Protein AF-A0A0D2SUT1-F1 (afdb_monomer_lite)

Organism: Gossypium raimondii (NCBI:txid29730)

Radius of gyration: 23.39 Å; chains: 1; bounding box: 84×45×46 Å

Sec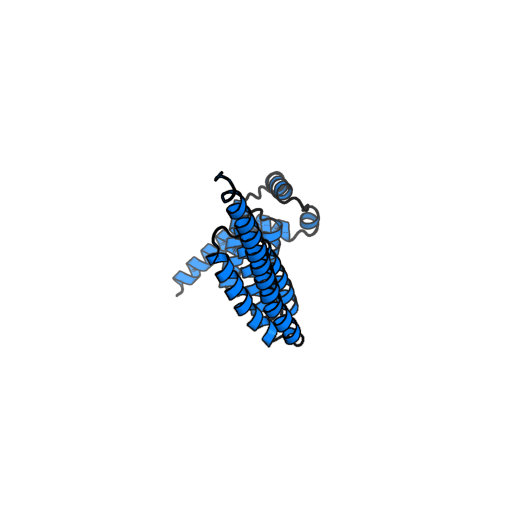ondary structure (DSSP, 8-state):
-HHHHHHHHHHHHHHHHHHHHHHHHHH-HHHHHH--S-HHHHHHHHHHHH---HHHHHHHHHHHHHHHHTT-HHHHHHHHHHHHHH---HHHHHHHHHHHHHHHHHTT-HHHHHHHHHHHHHHHHHS--SSHHHHHHHHHHHHHHHHHHHHH-TTHHHHHHHHHHHHHHHHHHHHHHHHHHHHHHHTTGGGGS----

InterPro domains:
  IPR011990 Tetratricopeptide-like helical domain superfamily [SSF48452] (50-123)
  IPR016650 Eukaryotic translation initiation factor 3 subunit E [PTHR10317] (1-169)
  IPR019010 Eukaryotic translation initiation factor 3 subunit E, N-terminal [PF09440] (2-67)
  IPR019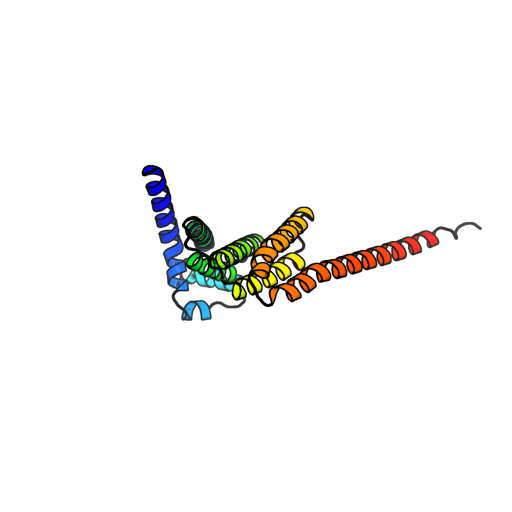010 Eukaryotic translation initiation factor 3 subunit E, N-terminal [SM01186] (1-67)

pLDDT: mean 71.4, std 13.6, range [31.78, 88.94]

Foldseek 3Di:
DVVVVVVLVVLLVVLCVLLVLVVVCVVPPVSVVVQDQDLVVNQVCCCVPRVDHVVSLVSLLVNLVSCVVVVVLVVSLVSLVVSLSNDPDLVSNLVSLVSNLVSCLSVVVLVVNVVSLVVNVVSLVPDPDPDPVVSVVSVVVSLVSLCSSLVSDPPSVVVNVCVVVVVVVVVVVVVVVVVVVVVVVVVVVVVPPPPDD

Structure (mmCIF, N/CA/C/O backbone):
data_AF-A0A0D2SUT1-F1
#
_entry.id   AF-A0A0D2SUT1-F1
#
loop_
_atom_site.group_PDB
_atom_site.id
_atom_site.type_symbol
_atom_site.label_atom_id
_atom_site.label_alt_id
_atom_site.label_comp_id
_atom_site.label_asym_id
_atom_site.label_entity_id
_atom_site.label_seq_id
_atom_site.pdbx_PDB_ins_code
_atom_site.Cartn_x
_atom_site.Cartn_y
_atom_site.Cartn_z
_atom_site.occupancy
_atom_site.B_iso_or_equiv
_atom_site.auth_seq_id
_atom_site.auth_comp_id
_atom_site.auth_asym_id
_atom_site.auth_atom_id
_atom_site.pdbx_PDB_model_num
ATOM 1 N N . MET A 1 1 ? -11.880 -29.795 11.603 1.00 56.56 1 MET A N 1
ATOM 2 C CA . MET A 1 1 ? -12.082 -28.602 10.737 1.00 56.56 1 MET A CA 1
ATOM 3 C C . MET A 1 1 ? -12.905 -27.521 11.430 1.00 56.56 1 MET A C 1
ATOM 5 O O . MET A 1 1 ? -12.537 -26.361 11.308 1.00 56.56 1 MET A O 1
ATOM 9 N N . VAL A 1 2 ? -13.968 -27.872 12.165 1.00 63.44 2 VAL A N 1
ATOM 10 C CA . VAL A 1 2 ? -14.812 -26.896 12.883 1.00 63.44 2 VAL A CA 1
ATOM 11 C C . VAL A 1 2 ? -14.045 -26.174 14.001 1.00 63.44 2 VAL A C 1
ATOM 13 O O . VAL A 1 2 ? -14.118 -24.954 14.063 1.00 63.44 2 VAL A O 1
ATOM 16 N N . ASP A 1 3 ? -13.208 -26.874 14.775 1.00 68.81 3 ASP A N 1
ATOM 17 C CA . ASP A 1 3 ? -12.445 -26.255 15.880 1.00 68.81 3 ASP A CA 1
ATOM 18 C C . ASP A 1 3 ? -11.450 -25.188 15.402 1.00 68.81 3 ASP A C 1
ATOM 20 O O . ASP A 1 3 ? -11.395 -24.091 15.952 1.00 68.81 3 ASP A O 1
ATOM 24 N N . ARG A 1 4 ? -10.743 -25.453 14.292 1.00 72.44 4 ARG A N 1
ATOM 25 C CA . ARG A 1 4 ? -9.829 -24.475 13.672 1.00 72.44 4 ARG A CA 1
ATOM 26 C C . ARG A 1 4 ? -10.573 -23.242 13.164 1.00 72.44 4 ARG A C 1
ATOM 28 O O . ARG A 1 4 ? -10.046 -22.142 13.245 1.00 72.44 4 ARG A O 1
ATOM 35 N N . ARG A 1 5 ? -11.798 -23.403 12.649 1.00 73.00 5 ARG A N 1
ATOM 36 C CA . ARG A 1 5 ? -12.625 -22.269 12.209 1.00 73.00 5 ARG A CA 1
ATOM 37 C C . ARG A 1 5 ? -13.059 -21.411 13.397 1.00 73.00 5 ARG A C 1
ATOM 39 O O . ARG A 1 5 ? -13.043 -20.194 13.279 1.00 73.00 5 ARG A O 1
ATOM 46 N N . VAL A 1 6 ? -13.426 -22.024 14.522 1.00 74.94 6 VAL A N 1
ATOM 47 C CA . VAL A 1 6 ? -13.821 -21.298 15.740 1.00 74.94 6 VAL A CA 1
ATOM 48 C C . VAL A 1 6 ? -12.642 -20.512 16.315 1.00 74.94 6 VAL A C 1
ATOM 50 O O . VAL A 1 6 ? -12.808 -19.341 16.635 1.00 74.94 6 VAL A O 1
ATOM 53 N N . GLU A 1 7 ? -11.448 -21.105 16.364 1.00 77.75 7 GLU A N 1
ATOM 54 C CA . GLU A 1 7 ? -10.224 -20.428 16.815 1.00 77.75 7 GLU A CA 1
ATOM 55 C C . GLU A 1 7 ? -9.857 -19.232 15.919 1.00 77.75 7 GLU A C 1
ATOM 57 O O . GLU A 1 7 ? -9.598 -18.131 16.403 1.00 77.75 7 GLU A O 1
ATOM 62 N N . VAL A 1 8 ? -9.905 -19.426 14.599 1.00 77.31 8 VAL A N 1
ATOM 63 C CA . VAL A 1 8 ? -9.628 -18.390 13.594 1.00 77.31 8 VAL A CA 1
ATOM 64 C C . VAL A 1 8 ? -10.647 -17.248 13.700 1.00 77.31 8 VAL A C 1
ATOM 66 O O . VAL A 1 8 ? -10.261 -16.085 13.753 1.00 77.31 8 VAL A O 1
ATOM 69 N N . VAL A 1 9 ? -11.940 -17.553 13.834 1.00 76.94 9 VAL A N 1
ATOM 70 C CA . VAL A 1 9 ? -12.990 -16.530 13.998 1.00 76.94 9 VAL A CA 1
ATOM 71 C C . VAL A 1 9 ? -12.893 -15.811 15.350 1.00 76.94 9 VAL A C 1
ATOM 73 O O . VAL 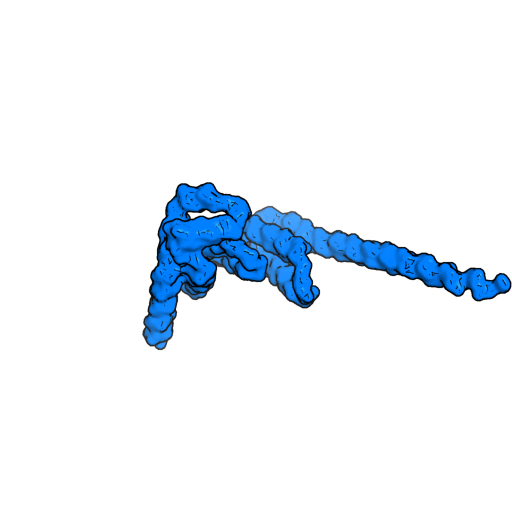A 1 9 ? -13.135 -14.608 15.412 1.00 76.94 9 VAL A O 1
ATOM 76 N N . ALA A 1 10 ? -12.510 -16.503 16.426 1.00 80.50 10 ALA A N 1
ATOM 77 C CA . ALA A 1 10 ? -12.277 -15.873 17.726 1.00 80.50 10 ALA A CA 1
ATOM 78 C C . ALA A 1 10 ? -11.093 -14.897 17.667 1.00 80.50 10 ALA A C 1
ATOM 80 O O . ALA A 1 10 ? -11.184 -13.786 18.188 1.00 80.50 10 ALA A O 1
ATOM 81 N N . ARG A 1 11 ? -10.013 -15.278 16.969 1.00 78.19 11 ARG A N 1
ATOM 82 C CA . ARG A 1 11 ? -8.860 -14.400 16.743 1.00 78.19 11 ARG A CA 1
ATOM 83 C C . ARG A 1 11 ? -9.215 -13.199 15.865 1.00 78.19 11 ARG A C 1
ATOM 85 O O . ARG A 1 11 ? -8.741 -12.107 16.154 1.00 78.19 11 ARG A O 1
ATOM 92 N N . LEU A 1 12 ? -10.065 -13.381 14.847 1.00 77.94 12 LEU A N 1
ATOM 93 C CA . LEU A 1 12 ? -10.586 -12.274 14.036 1.00 77.94 12 LEU A CA 1
ATOM 94 C C . LEU A 1 12 ? -11.325 -11.270 14.912 1.00 77.94 12 LEU A C 1
ATOM 96 O O . LEU A 1 12 ? -10.977 -10.099 14.877 1.00 77.94 12 LEU A O 1
ATOM 100 N N . LYS A 1 13 ? -12.292 -11.727 15.717 1.00 79.12 13 LYS A N 1
ATOM 101 C CA . LYS A 1 13 ? -13.084 -10.833 16.572 1.00 79.12 13 LYS A CA 1
ATOM 102 C C . LYS A 1 13 ? -12.221 -10.072 17.570 1.00 79.12 13 LYS A C 1
ATOM 104 O O . LYS A 1 13 ? -12.373 -8.871 17.689 1.00 79.12 13 LYS A O 1
ATOM 109 N N . ALA A 1 14 ? -11.265 -10.736 18.219 1.00 83.06 14 ALA A N 1
ATOM 110 C CA . ALA A 1 14 ? -10.365 -10.061 19.153 1.00 83.06 14 ALA A CA 1
ATOM 111 C C . ALA A 1 14 ? -9.510 -8.972 18.473 1.00 83.06 14 ALA A C 1
ATOM 113 O O . ALA A 1 14 ? -9.298 -7.906 19.047 1.00 83.06 14 ALA A O 1
ATOM 114 N N . LEU A 1 15 ? -9.023 -9.232 17.253 1.00 79.75 15 LEU A N 1
ATOM 115 C CA . LEU A 1 15 ? -8.252 -8.259 16.473 1.00 79.75 15 LEU A CA 1
ATOM 116 C C . LEU A 1 15 ? -9.130 -7.130 15.924 1.00 79.75 15 LEU A C 1
ATOM 118 O O . LEU A 1 15 ? -8.691 -5.985 15.892 1.00 79.75 15 LEU A O 1
ATOM 122 N N . GLU A 1 16 ? -10.356 -7.447 15.514 1.00 79.12 16 GLU A N 1
ATOM 123 C CA . GLU A 1 16 ? -11.350 -6.476 15.063 1.00 79.12 16 GLU A CA 1
ATOM 124 C C . GLU A 1 16 ? -11.755 -5.548 16.209 1.00 79.12 16 GLU A C 1
ATOM 126 O O . GLU A 1 16 ? -11.685 -4.338 16.042 1.00 79.12 16 GLU A O 1
ATOM 131 N N . ASP A 1 17 ? -12.066 -6.087 17.390 1.00 80.75 17 ASP A N 1
ATOM 132 C CA . ASP A 1 17 ? -12.418 -5.311 18.583 1.00 80.75 17 ASP A CA 1
ATOM 133 C C . ASP A 1 17 ? -11.257 -4.400 19.020 1.00 80.75 17 ASP A C 1
ATOM 135 O O . ASP A 1 17 ? -11.468 -3.241 19.377 1.00 80.75 17 ASP A O 1
ATOM 139 N N . ALA A 1 18 ? -10.014 -4.889 18.934 1.00 77.81 18 ALA A N 1
ATOM 140 C CA . ALA A 1 18 ? -8.822 -4.096 19.231 1.00 77.81 18 ALA A CA 1
ATOM 141 C C . ALA A 1 18 ? -8.555 -2.996 18.186 1.00 77.81 18 ALA A C 1
ATOM 143 O O . ALA A 1 18 ? -8.062 -1.920 18.531 1.00 77.81 18 ALA A O 1
ATOM 144 N N . ALA A 1 19 ? -8.877 -3.249 16.914 1.00 77.25 19 ALA A N 1
ATOM 145 C CA . ALA A 1 19 ? -8.714 -2.292 15.823 1.00 77.25 19 ALA A CA 1
ATOM 146 C C . ALA A 1 19 ? -9.938 -1.375 15.632 1.00 77.25 19 ALA A C 1
ATOM 148 O O . ALA A 1 19 ? -9.823 -0.354 14.958 1.00 77.25 19 ALA A O 1
ATOM 149 N N . ALA A 1 20 ? -11.092 -1.685 16.230 1.00 77.00 20 ALA A N 1
ATOM 150 C CA . ALA A 1 20 ? -12.358 -0.977 16.042 1.00 77.00 20 ALA A CA 1
ATOM 151 C C . ALA A 1 20 ? -12.290 0.535 16.325 1.00 77.00 20 ALA A C 1
ATOM 153 O O . ALA A 1 20 ? -12.849 1.294 15.526 1.00 77.00 20 ALA A O 1
ATOM 154 N N . PRO A 1 21 ? -11.587 1.024 17.371 1.00 75.44 21 PRO A N 1
ATOM 155 C CA . PRO A 1 21 ? -11.434 2.463 17.596 1.00 75.44 21 PRO A CA 1
ATOM 156 C C . PRO A 1 21 ? -10.706 3.142 16.431 1.00 75.44 21 PRO A C 1
ATOM 158 O O . PRO A 1 21 ? -11.110 4.207 15.966 1.00 75.44 21 PRO A O 1
ATOM 161 N N . LEU A 1 22 ? -9.675 2.477 15.904 1.00 74.44 22 LEU A N 1
ATOM 162 C CA . LEU A 1 22 ? -8.887 2.972 14.784 1.00 74.44 22 LEU A CA 1
ATOM 163 C C . LEU A 1 22 ? -9.667 2.884 13.467 1.00 74.44 22 LEU A C 1
ATOM 165 O O . LEU A 1 22 ? -9.662 3.838 12.700 1.00 74.44 22 LEU A O 1
ATOM 169 N N . VAL A 1 23 ? -10.407 1.803 13.218 1.00 73.44 23 VAL A N 1
ATOM 170 C CA . VAL A 1 23 ? -11.269 1.676 12.030 1.00 73.44 23 VAL A CA 1
ATOM 171 C C . VAL A 1 23 ? -12.388 2.722 12.048 1.00 73.44 23 VAL A C 1
ATOM 173 O O . VAL A 1 23 ? -12.659 3.342 11.022 1.00 73.44 23 VAL A O 1
ATOM 176 N N . THR A 1 24 ? -12.991 2.986 13.210 1.00 77.31 24 THR A N 1
ATOM 177 C CA . THR A 1 24 ? -14.019 4.030 13.373 1.00 77.31 24 THR A CA 1
ATOM 178 C C . THR A 1 24 ? -13.433 5.421 13.131 1.00 77.31 24 THR A C 1
ATOM 180 O O . THR A 1 24 ? -14.046 6.245 12.455 1.00 77.31 24 THR A O 1
ATOM 183 N N . PHE A 1 25 ? -12.218 5.685 13.620 1.00 71.38 25 PHE A N 1
ATOM 184 C CA . PHE A 1 25 ? -11.488 6.913 13.305 1.00 71.38 25 PHE A CA 1
ATOM 185 C C . PHE A 1 25 ? -11.225 7.043 11.797 1.00 71.38 25 PHE A C 1
ATOM 187 O O . PHE A 1 25 ? -11.452 8.103 11.219 1.00 71.38 25 PHE A O 1
ATOM 194 N N . LEU A 1 26 ? -10.817 5.955 11.142 1.00 69.81 26 LEU A N 1
ATOM 195 C CA . LEU A 1 26 ? -10.501 5.923 9.712 1.00 69.81 26 LEU A CA 1
ATOM 196 C C . LEU A 1 26 ? -11.740 6.061 8.810 1.00 69.81 26 LEU A C 1
ATOM 198 O O . LEU A 1 26 ? -11.621 6.522 7.678 1.00 69.81 26 LEU A O 1
ATOM 202 N N . GLN A 1 27 ? -12.937 5.729 9.294 1.00 70.19 27 GLN A N 1
ATOM 203 C CA . GLN A 1 27 ? -14.191 6.018 8.584 1.00 70.19 27 GLN A CA 1
ATOM 204 C C . GLN A 1 27 ? -14.535 7.518 8.578 1.00 70.19 27 GLN A C 1
ATOM 206 O O . GLN A 1 27 ? -15.273 7.984 7.708 1.00 70.19 27 GLN A O 1
ATOM 211 N N . ASN A 1 28 ? -13.978 8.299 9.507 1.00 73.25 28 ASN A N 1
ATOM 212 C CA . ASN A 1 28 ? -14.203 9.736 9.572 1.00 73.25 28 ASN A CA 1
ATOM 213 C C . ASN A 1 28 ? -13.236 10.474 8.635 1.00 73.25 28 ASN A C 1
ATOM 215 O O . ASN A 1 28 ? -12.103 10.789 8.996 1.00 73.25 28 ASN A O 1
ATOM 219 N N . ALA A 1 29 ? -13.715 10.833 7.440 1.00 63.84 29 ALA A N 1
ATOM 220 C CA . ALA A 1 29 ? -12.939 11.579 6.441 1.00 63.84 29 ALA A CA 1
ATOM 221 C C . ALA A 1 29 ? -12.327 12.891 6.984 1.00 63.84 29 ALA A C 1
ATOM 223 O O . ALA A 1 29 ? -11.218 13.263 6.605 1.00 63.84 29 ALA A O 1
ATOM 224 N N . ASN A 1 30 ? -13.009 13.558 7.921 1.00 62.09 30 ASN A N 1
ATOM 225 C CA . ASN A 1 30 ? -12.516 14.775 8.578 1.00 62.09 30 ASN A CA 1
ATOM 226 C C . ASN A 1 30 ? -11.297 14.506 9.475 1.00 62.09 30 ASN A C 1
ATOM 228 O O . ASN A 1 30 ? -10.408 15.342 9.582 1.00 62.09 30 ASN A O 1
ATOM 232 N N . ALA A 1 31 ? -11.238 13.329 10.096 1.00 60.91 31 ALA A N 1
ATOM 233 C CA . ALA A 1 31 ? -10.155 12.949 10.990 1.00 60.91 31 ALA A CA 1
ATOM 234 C C . ALA A 1 31 ? -8.888 12.557 10.209 1.00 60.91 31 ALA A C 1
ATOM 236 O O . ALA A 1 31 ? -7.775 12.856 10.633 1.00 60.91 31 ALA A O 1
ATOM 237 N N . ILE A 1 32 ? -9.056 11.984 9.010 1.00 64.94 32 ILE A N 1
ATOM 238 C CA . ILE A 1 32 ? -7.956 11.760 8.060 1.00 64.94 32 ILE A CA 1
ATOM 239 C C . ILE A 1 32 ? -7.400 13.091 7.536 1.00 64.94 32 ILE A C 1
ATOM 241 O O . ILE A 1 32 ? -6.195 13.207 7.339 1.00 64.94 32 ILE A O 1
ATOM 245 N N . GLN A 1 33 ? -8.241 14.111 7.344 1.00 63.47 33 GLN A N 1
ATOM 246 C CA . GLN A 1 33 ? -7.781 15.450 6.947 1.00 63.47 33 GLN A CA 1
ATOM 247 C C . GLN A 1 33 ? -7.023 16.188 8.060 1.00 63.47 33 GLN A C 1
ATOM 249 O O . GLN A 1 33 ? -6.191 17.042 7.757 1.00 63.47 33 GLN A O 1
ATOM 254 N N . GLU A 1 34 ? -7.274 15.864 9.332 1.00 63.25 34 GLU A N 1
ATOM 255 C CA . GLU A 1 34 ? -6.481 16.388 10.452 1.00 63.25 34 GLU A CA 1
ATOM 256 C C . GLU A 1 34 ? -5.075 15.764 10.529 1.00 63.25 34 GLU A C 1
ATOM 258 O O . GLU A 1 34 ? -4.189 16.353 11.158 1.00 63.25 34 GLU A O 1
ATOM 263 N N . LEU A 1 35 ? -4.838 14.618 9.872 1.00 65.44 35 LEU A N 1
ATOM 264 C CA . LEU A 1 35 ? -3.514 13.999 9.816 1.00 65.44 35 LEU A CA 1
ATOM 265 C C . LEU A 1 35 ? -2.551 14.905 9.045 1.00 65.44 35 LEU A C 1
ATOM 267 O O . LEU A 1 35 ? -2.728 15.206 7.864 1.00 65.44 35 LEU A O 1
ATOM 271 N N . ARG A 1 36 ? -1.485 15.326 9.722 1.00 64.44 36 ARG A N 1
ATOM 272 C CA . ARG A 1 36 ? -0.406 16.107 9.114 1.00 64.44 36 ARG A CA 1
ATOM 273 C C . ARG A 1 36 ? 0.617 15.190 8.450 1.00 64.44 36 ARG A C 1
ATOM 275 O O . ARG A 1 36 ? 0.648 13.987 8.687 1.00 64.44 36 ARG A O 1
ATOM 282 N N . ALA A 1 37 ? 1.516 15.774 7.657 1.00 61.69 37 ALA A N 1
ATOM 283 C CA . ALA A 1 37 ? 2.673 15.054 7.117 1.00 61.69 37 ALA A CA 1
ATOM 284 C C . ALA A 1 37 ? 3.607 14.511 8.223 1.00 61.69 37 ALA A C 1
ATOM 286 O O . ALA A 1 37 ? 4.364 13.570 7.987 1.00 61.69 37 ALA A O 1
ATOM 287 N N . ASP A 1 38 ? 3.542 15.088 9.429 1.00 70.75 38 ASP A N 1
ATOM 288 C CA . ASP A 1 38 ? 4.333 14.662 10.579 1.00 70.75 38 ASP A CA 1
ATOM 289 C C . ASP A 1 38 ? 3.666 13.494 11.322 1.00 70.75 38 ASP A C 1
ATOM 291 O O . ASP A 1 38 ? 2.679 13.641 12.049 1.00 70.75 38 ASP A O 1
ATOM 295 N N . LYS A 1 39 ? 4.243 12.309 11.129 1.00 71.19 39 LYS A N 1
ATOM 296 C CA . LYS A 1 39 ? 3.754 11.046 11.685 1.00 71.19 39 LYS A CA 1
ATOM 297 C C . LYS A 1 39 ? 3.871 10.990 13.206 1.00 71.19 39 LYS A C 1
ATOM 299 O O . LYS A 1 39 ? 3.014 10.393 13.850 1.00 71.19 39 LYS A O 1
ATOM 304 N N . GLN A 1 40 ? 4.893 11.621 13.786 1.00 68.38 40 GLN A N 1
ATOM 305 C CA . GLN A 1 40 ? 5.083 11.644 15.237 1.00 68.38 40 GLN A CA 1
ATOM 306 C C . GLN A 1 40 ? 3.989 12.471 15.920 1.00 68.38 40 GLN A C 1
ATOM 308 O O . GLN A 1 40 ? 3.463 12.070 16.958 1.00 68.38 40 GLN A O 1
ATOM 313 N N . TYR A 1 41 ? 3.610 13.594 15.307 1.00 69.44 41 TYR A N 1
ATOM 314 C CA . TYR A 1 41 ? 2.518 14.433 15.792 1.00 69.44 41 TYR A CA 1
ATOM 315 C C . TYR A 1 41 ? 1.166 13.722 15.694 1.00 69.44 41 TYR A C 1
ATOM 317 O O . TYR A 1 41 ? 0.385 13.751 16.643 1.00 69.44 41 TYR A O 1
ATOM 325 N N . ASN A 1 42 ? 0.915 13.028 14.580 1.00 70.94 42 ASN A N 1
ATOM 326 C CA . ASN A 1 42 ? -0.318 12.264 14.399 1.00 70.94 42 ASN A CA 1
ATOM 327 C C . ASN A 1 42 ? -0.472 11.181 15.471 1.00 70.94 42 ASN A C 1
ATOM 329 O O . ASN A 1 42 ? -1.558 11.028 16.018 1.00 70.94 42 ASN A O 1
ATOM 333 N N . LEU A 1 43 ? 0.612 10.475 15.816 1.00 69.19 43 LEU A N 1
ATOM 334 C CA . LEU A 1 43 ? 0.598 9.475 16.887 1.00 69.19 43 LEU A CA 1
ATOM 335 C C . LEU A 1 43 ? 0.283 10.089 18.254 1.00 69.19 43 LEU A C 1
ATOM 337 O O . LEU A 1 43 ? -0.503 9.520 19.001 1.00 69.19 43 LEU A O 1
ATOM 341 N N . HIS A 1 44 ? 0.859 11.250 18.574 1.00 69.44 44 HIS A N 1
ATOM 342 C CA . HIS A 1 44 ? 0.577 11.933 19.838 1.00 69.44 44 HIS A CA 1
ATOM 343 C C . HIS A 1 44 ? -0.874 12.427 19.907 1.00 69.44 44 HIS A C 1
ATOM 345 O O . HIS A 1 44 ? -1.543 12.255 20.919 1.00 69.44 44 HIS A O 1
ATOM 351 N N . MET A 1 45 ? -1.388 12.994 18.813 1.00 70.31 45 MET A N 1
ATOM 352 C CA . MET A 1 45 ? -2.766 13.480 18.722 1.00 70.31 45 MET A CA 1
ATOM 353 C C . MET A 1 45 ? -3.786 12.336 18.825 1.00 70.31 45 MET A C 1
ATOM 355 O O . MET A 1 45 ? -4.792 12.463 19.523 1.00 70.31 45 MET A O 1
ATOM 359 N N . LEU A 1 46 ? -3.497 11.204 18.176 1.00 70.94 46 LEU A N 1
ATOM 360 C CA . LEU A 1 46 ? -4.293 9.978 18.262 1.00 70.94 46 LEU A CA 1
ATOM 361 C C . LEU A 1 46 ? -4.298 9.392 19.678 1.00 70.94 46 LEU A C 1
ATOM 363 O O . LEU A 1 46 ? -5.345 8.942 20.142 1.00 70.94 46 LEU A O 1
ATOM 367 N N . ASN A 1 47 ? -3.160 9.440 20.373 1.00 70.94 47 ASN A N 1
ATOM 368 C CA . ASN A 1 47 ? -3.058 8.972 21.750 1.00 70.94 47 ASN A CA 1
ATOM 369 C C . ASN A 1 47 ? -3.860 9.873 22.701 1.00 70.94 47 ASN A C 1
ATOM 371 O O . ASN A 1 47 ? -4.700 9.380 23.446 1.00 70.94 47 ASN A O 1
ATOM 375 N N . ASP A 1 48 ? -3.684 11.193 22.595 1.00 68.25 48 ASP A N 1
ATOM 376 C CA . ASP A 1 48 ? -4.329 12.162 23.488 1.00 68.25 48 ASP A CA 1
ATOM 377 C C . ASP A 1 48 ? -5.848 12.249 23.304 1.00 68.25 48 ASP A C 1
ATOM 379 O O . ASP A 1 48 ? -6.580 12.435 24.275 1.00 68.25 48 ASP A O 1
ATOM 383 N N . ARG A 1 49 ? -6.341 12.188 22.059 1.00 65.81 49 ARG A N 1
ATOM 384 C CA . ARG A 1 49 ? -7.774 12.382 21.772 1.00 65.81 49 ARG A CA 1
ATOM 385 C C . ARG A 1 49 ? -8.574 11.094 21.672 1.00 65.81 49 ARG A C 1
ATOM 387 O O . ARG A 1 49 ? -9.775 11.132 21.926 1.00 65.81 49 ARG A O 1
ATOM 394 N N . TYR A 1 50 ? -7.947 9.999 21.252 1.00 63.84 50 TYR A N 1
ATOM 395 C CA . TYR A 1 50 ? -8.649 8.758 20.918 1.00 63.84 50 TYR A CA 1
ATOM 396 C C . TYR A 1 50 ? -8.124 7.538 21.688 1.00 63.84 50 TYR A C 1
ATOM 398 O O . TYR A 1 50 ? -8.626 6.443 21.454 1.00 63.84 50 TYR A O 1
ATOM 406 N N . GLU A 1 51 ? -7.133 7.701 22.579 1.00 64.69 51 GLU A N 1
ATOM 407 C CA . GLU A 1 51 ? -6.446 6.604 23.289 1.00 64.69 51 GLU A CA 1
ATOM 408 C C . GLU A 1 51 ? -5.858 5.544 22.332 1.00 64.69 51 GLU A C 1
ATOM 410 O O . GLU A 1 51 ? -5.628 4.389 22.693 1.00 64.69 51 GLU A O 1
ATOM 415 N N . ILE A 1 52 ? -5.598 5.935 21.078 1.00 68.31 52 ILE A N 1
ATOM 416 C CA . ILE A 1 52 ? -5.032 5.058 20.054 1.00 68.31 52 ILE A CA 1
ATOM 417 C C . ILE A 1 52 ? -3.511 5.090 20.208 1.00 68.31 52 ILE A C 1
ATOM 419 O O . ILE A 1 52 ? -2.832 6.043 19.821 1.00 68.31 52 ILE A O 1
ATOM 423 N N . GLY A 1 53 ? -2.973 4.029 20.798 1.00 68.94 53 GLY A N 1
ATOM 424 C CA . GLY A 1 53 ? -1.548 3.786 20.937 1.00 68.94 53 GLY A CA 1
ATOM 425 C C . GLY A 1 53 ? -0.926 3.059 19.736 1.00 68.94 53 GLY A C 1
ATOM 426 O O . GLY A 1 53 ? -1.612 2.661 18.788 1.00 68.94 53 GLY A O 1
ATOM 427 N N . PRO A 1 54 ? 0.403 2.839 19.775 1.00 73.38 54 PRO A N 1
ATOM 428 C CA . PRO A 1 54 ? 1.102 2.031 18.773 1.00 73.38 54 PRO A CA 1
ATOM 429 C C . PRO A 1 54 ? 0.589 0.581 18.724 1.00 73.38 54 PRO A C 1
ATOM 431 O O . PRO A 1 54 ? 0.675 -0.061 17.677 1.00 73.38 54 PRO A O 1
ATOM 434 N N . ASP A 1 55 ? 0.004 0.090 19.818 1.00 77.12 55 ASP A N 1
ATOM 435 C CA . ASP A 1 55 ? -0.552 -1.259 19.918 1.00 77.12 55 ASP A CA 1
ATOM 436 C C . ASP A 1 55 ? -1.797 -1.439 19.037 1.00 77.12 55 ASP A C 1
ATOM 438 O O . ASP A 1 55 ? -1.934 -2.466 18.377 1.00 77.12 55 ASP A O 1
ATOM 442 N N . GLN A 1 56 ? -2.672 -0.432 18.941 1.00 78.75 56 GLN A N 1
ATOM 443 C CA . GLN A 1 56 ? -3.848 -0.458 18.058 1.00 78.75 56 GLN A CA 1
ATOM 444 C C . GLN A 1 56 ? -3.443 -0.399 16.580 1.00 78.75 56 GLN A C 1
ATOM 446 O O . GLN A 1 56 ? -4.082 -1.013 15.726 1.00 78.75 56 GLN A O 1
ATOM 451 N N . ILE A 1 57 ? -2.352 0.304 16.271 1.00 78.44 57 ILE A N 1
ATOM 452 C CA . ILE A 1 57 ? -1.782 0.355 14.920 1.00 78.44 57 ILE A CA 1
ATOM 453 C C . ILE A 1 57 ? -1.208 -1.016 14.543 1.00 78.44 57 ILE A C 1
ATOM 455 O O . ILE A 1 57 ? -1.466 -1.520 13.449 1.00 78.44 57 ILE A O 1
ATOM 459 N N . GLU A 1 58 ? -0.481 -1.664 15.453 1.00 81.38 58 GLU A N 1
ATOM 460 C CA . GLU A 1 58 ? 0.001 -3.033 15.252 1.00 81.38 58 GLU A CA 1
ATOM 461 C C . GLU A 1 58 ? -1.159 -4.042 15.158 1.00 81.38 58 GLU A C 1
ATOM 463 O O . GLU A 1 58 ? -1.124 -4.935 14.307 1.00 81.38 58 GLU A O 1
ATOM 468 N N . ALA A 1 59 ? -2.220 -3.867 15.952 1.00 84.06 59 ALA A N 1
ATOM 469 C CA . ALA A 1 59 ? -3.441 -4.663 15.855 1.00 84.06 59 ALA A CA 1
ATOM 470 C C . ALA A 1 59 ? -4.112 -4.506 14.481 1.00 84.06 59 ALA A C 1
ATOM 472 O O . ALA A 1 59 ? -4.493 -5.511 13.882 1.00 84.06 59 ALA A O 1
ATOM 473 N N . LEU A 1 60 ? -4.170 -3.289 13.923 1.00 84.00 60 LEU A N 1
ATOM 474 C CA . LEU A 1 60 ? -4.669 -3.049 12.564 1.00 84.00 60 LEU A CA 1
ATOM 475 C C . LEU A 1 60 ? -3.828 -3.776 11.511 1.00 84.00 60 LEU A C 1
ATOM 477 O O . LEU A 1 60 ? -4.388 -4.354 10.584 1.00 84.00 60 LEU A O 1
ATOM 481 N N . TYR A 1 61 ? -2.500 -3.801 11.648 1.00 84.94 61 TYR A N 1
ATOM 482 C CA . TYR A 1 61 ? -1.647 -4.558 10.727 1.00 84.94 61 TYR A CA 1
ATOM 483 C C . TYR A 1 61 ? -1.934 -6.062 10.786 1.00 84.94 61 TYR A C 1
ATOM 485 O O . TYR A 1 61 ? -2.045 -6.724 9.753 1.00 84.94 61 TYR A O 1
ATOM 493 N N . GLN A 1 62 ? -2.080 -6.612 11.992 1.00 84.25 62 GLN A N 1
ATOM 494 C CA . GLN A 1 62 ? -2.429 -8.021 12.175 1.00 84.25 62 GLN A CA 1
ATOM 495 C C . GLN A 1 62 ? -3.833 -8.331 11.650 1.00 84.25 62 GLN A C 1
ATOM 497 O O . GLN A 1 62 ? -4.031 -9.378 11.033 1.00 84.25 62 GLN A O 1
ATOM 502 N N . TYR A 1 63 ? -4.779 -7.411 11.834 1.00 85.00 63 TYR A N 1
ATOM 503 C CA . TYR A 1 63 ? -6.124 -7.498 11.282 1.00 85.00 63 TYR A CA 1
ATOM 504 C C . TYR A 1 63 ? -6.109 -7.464 9.749 1.00 85.00 63 TYR A C 1
ATOM 506 O O . TYR A 1 63 ? -6.699 -8.334 9.116 1.00 85.00 63 TYR A O 1
ATOM 514 N N . ALA A 1 64 ? -5.360 -6.545 9.134 1.00 86.00 64 ALA A N 1
ATOM 515 C CA . ALA A 1 64 ? -5.205 -6.466 7.683 1.00 86.00 64 ALA A CA 1
ATOM 516 C C . ALA A 1 64 ? -4.563 -7.737 7.106 1.00 86.00 64 ALA A C 1
ATOM 518 O O . ALA A 1 64 ? -5.040 -8.279 6.109 1.00 86.00 64 ALA A O 1
ATOM 519 N N . LYS A 1 65 ? -3.528 -8.273 7.769 1.00 85.00 65 LYS A N 1
ATOM 520 C CA . LYS A 1 65 ? -2.924 -9.562 7.403 1.00 85.00 65 LYS A CA 1
ATOM 521 C C . LYS A 1 65 ? -3.940 -10.701 7.489 1.00 85.00 65 LYS A C 1
ATOM 523 O O . LYS A 1 65 ? -3.988 -11.552 6.608 1.00 85.00 65 LYS A O 1
ATOM 528 N N . PHE A 1 66 ? -4.765 -10.712 8.529 1.00 84.75 66 PHE A N 1
ATOM 529 C CA . PHE A 1 66 ? -5.802 -11.720 8.689 1.00 84.75 66 PHE A CA 1
ATOM 530 C C . PHE A 1 66 ? -6.891 -11.606 7.610 1.00 84.75 66 PHE A C 1
ATOM 532 O O . PHE A 1 66 ? -7.313 -12.619 7.059 1.00 84.75 66 PHE A O 1
ATOM 539 N N . GLN A 1 67 ? -7.313 -10.387 7.261 1.00 83.25 67 GLN A N 1
ATOM 540 C CA . GLN A 1 67 ? -8.245 -10.130 6.157 1.00 83.25 67 GLN A CA 1
ATOM 541 C C . GLN A 1 67 ? -7.673 -10.615 4.819 1.00 83.25 67 GLN A C 1
ATOM 543 O O . GLN A 1 67 ? -8.378 -11.267 4.048 1.00 83.25 67 GLN A O 1
ATOM 548 N N . PHE A 1 68 ? -6.376 -10.393 4.591 1.00 83.56 68 PHE A N 1
ATOM 549 C CA . PHE A 1 68 ? -5.660 -10.926 3.435 1.00 83.56 68 PHE A CA 1
ATOM 550 C C . PHE A 1 68 ? -5.662 -12.466 3.416 1.00 83.56 68 PHE A C 1
ATOM 552 O O . PHE A 1 68 ? -5.970 -13.070 2.391 1.00 83.56 68 PHE A O 1
ATOM 559 N N . GLU A 1 69 ? -5.386 -13.117 4.552 1.00 81.56 69 GLU A N 1
ATOM 560 C CA . GLU A 1 69 ? -5.444 -14.583 4.695 1.00 81.56 69 GLU A CA 1
ATOM 561 C C . GLU A 1 69 ? -6.868 -15.143 4.506 1.00 81.56 69 GLU A C 1
ATOM 563 O O . GLU A 1 69 ? -7.032 -16.267 4.032 1.00 81.56 69 GLU A O 1
ATOM 568 N N . CYS A 1 70 ? -7.902 -14.358 4.829 1.00 81.81 70 CYS A N 1
ATOM 569 C CA . CYS A 1 70 ? -9.307 -14.708 4.602 1.00 81.81 70 CYS A CA 1
ATOM 570 C C . CYS A 1 70 ? -9.772 -14.500 3.152 1.00 81.81 70 CYS A C 1
ATOM 572 O O . CYS A 1 70 ? -10.884 -14.908 2.816 1.00 81.81 70 CYS A O 1
ATOM 574 N N . GLY A 1 71 ? -8.948 -13.882 2.300 1.00 82.75 71 GLY A N 1
ATOM 575 C CA . GLY A 1 71 ? -9.268 -13.599 0.900 1.00 82.75 71 GLY A CA 1
ATOM 576 C C . GLY A 1 71 ? -10.000 -12.276 0.661 1.00 82.75 71 GLY A C 1
ATOM 577 O O . GLY A 1 71 ? -10.463 -12.034 -0.450 1.00 82.75 71 GLY A O 1
ATOM 578 N N . ASN A 1 72 ? -10.112 -11.409 1.671 1.00 86.12 72 ASN A N 1
ATOM 579 C CA . ASN A 1 72 ? -10.689 -10.077 1.507 1.00 86.12 72 ASN A CA 1
ATOM 580 C C . ASN A 1 72 ? -9.593 -9.057 1.163 1.00 86.12 72 ASN A C 1
ATOM 582 O O . ASN A 1 72 ? -9.102 -8.315 2.018 1.00 86.12 72 ASN A O 1
ATOM 586 N N . TYR A 1 73 ? -9.175 -9.065 -0.102 1.00 87.06 73 TYR A N 1
ATOM 587 C CA . TYR A 1 73 ? -8.034 -8.277 -0.571 1.00 87.06 73 TYR A CA 1
ATOM 588 C C . TYR A 1 73 ? -8.328 -6.775 -0.656 1.00 87.06 73 TYR A C 1
ATOM 590 O O . TYR A 1 73 ? -7.451 -5.983 -0.326 1.00 87.06 73 TYR A O 1
ATOM 598 N N . SER A 1 74 ? -9.553 -6.370 -1.011 1.00 86.44 74 SER A N 1
ATOM 599 C CA . SER A 1 74 ? -9.920 -4.950 -1.108 1.00 86.44 74 SER A CA 1
ATOM 600 C C . SER A 1 74 ? -9.805 -4.241 0.241 1.00 86.44 74 SER A C 1
ATOM 602 O O . SER A 1 74 ? -9.097 -3.247 0.365 1.00 86.44 74 SER A O 1
ATOM 604 N N . CYS A 1 75 ? -10.416 -4.803 1.289 1.00 84.56 75 CYS A N 1
ATOM 605 C CA . CYS A 1 75 ? -10.331 -4.213 2.623 1.00 84.56 75 CYS A CA 1
ATOM 606 C C . CYS A 1 75 ? -8.900 -4.268 3.173 1.00 84.56 75 CYS A C 1
ATOM 608 O O . CYS A 1 75 ? -8.454 -3.328 3.826 1.00 84.56 75 CYS A O 1
ATOM 610 N N . ALA A 1 76 ? -8.156 -5.345 2.897 1.00 87.12 76 ALA A N 1
ATOM 611 C CA . ALA A 1 76 ? -6.759 -5.441 3.304 1.00 87.12 76 ALA A CA 1
ATOM 612 C C . ALA A 1 76 ? -5.896 -4.336 2.666 1.00 87.12 76 ALA A C 1
ATOM 614 O O . ALA A 1 76 ? -5.082 -3.734 3.365 1.00 87.12 76 ALA A O 1
ATOM 615 N N . ALA A 1 77 ? -6.090 -4.033 1.378 1.00 85.56 77 ALA A N 1
ATOM 616 C CA . ALA A 1 77 ? -5.372 -2.963 0.687 1.00 85.56 77 ALA A CA 1
ATOM 617 C C . ALA A 1 77 ? -5.641 -1.585 1.317 1.00 85.56 77 ALA A C 1
ATOM 619 O O . ALA A 1 77 ? -4.692 -0.843 1.596 1.00 85.56 77 ALA A O 1
ATOM 620 N N . ASP A 1 78 ? -6.907 -1.283 1.621 1.00 85.88 78 ASP A N 1
ATOM 621 C CA . ASP A 1 78 ? -7.313 -0.030 2.267 1.00 85.88 78 ASP A CA 1
ATOM 622 C C . ASP A 1 78 ? -6.691 0.117 3.662 1.00 85.88 78 ASP A C 1
ATOM 624 O O . ASP A 1 78 ? -6.072 1.140 3.977 1.00 85.88 78 ASP A O 1
ATOM 628 N N . TYR A 1 79 ? -6.773 -0.932 4.488 1.00 84.19 79 TYR A N 1
ATOM 629 C CA . TYR A 1 79 ? -6.191 -0.918 5.830 1.00 84.19 79 TYR A CA 1
ATOM 630 C C . TYR A 1 79 ? -4.664 -0.793 5.804 1.00 84.19 79 TYR A C 1
ATOM 632 O O . TYR A 1 79 ? -4.095 -0.079 6.630 1.00 84.19 79 TYR A O 1
ATOM 640 N N . LEU A 1 80 ? -3.978 -1.435 4.851 1.00 85.88 80 LEU A N 1
ATOM 641 C CA . LEU A 1 80 ? -2.523 -1.321 4.699 1.00 85.88 80 LEU A CA 1
ATOM 642 C C . LEU A 1 80 ? -2.097 0.073 4.222 1.00 85.88 80 LEU A C 1
ATOM 644 O O . LEU A 1 80 ? -1.070 0.589 4.673 1.00 85.88 80 LEU A O 1
ATOM 648 N N . TYR A 1 81 ? -2.890 0.708 3.357 1.00 83.88 81 TYR A N 1
ATOM 649 C CA . TYR A 1 81 ? -2.660 2.091 2.943 1.00 83.88 81 TYR A CA 1
ATOM 650 C C . TYR A 1 81 ? -2.771 3.055 4.131 1.00 83.88 81 TYR A C 1
ATOM 652 O O . TYR A 1 81 ? -1.871 3.866 4.368 1.00 83.88 81 TYR A O 1
ATOM 660 N N . GLN A 1 82 ? -3.828 2.911 4.930 1.00 80.62 82 GLN A N 1
ATOM 661 C CA . GLN A 1 82 ? -4.047 3.707 6.139 1.00 80.62 82 GLN A CA 1
ATOM 662 C C . GLN A 1 82 ? -2.960 3.456 7.192 1.00 80.62 82 GLN A C 1
ATOM 664 O O . GLN A 1 82 ? -2.399 4.402 7.748 1.00 80.62 82 GLN A O 1
ATOM 669 N N . TYR A 1 83 ? -2.578 2.195 7.406 1.00 81.94 83 TYR A N 1
ATOM 670 C CA . TYR A 1 83 ? -1.472 1.827 8.290 1.00 81.94 83 TYR A CA 1
ATOM 671 C C . TYR A 1 83 ? -0.168 2.529 7.890 1.00 81.94 83 TYR A C 1
ATOM 673 O O . TYR A 1 83 ? 0.555 3.039 8.745 1.00 81.94 83 TYR A O 1
ATOM 681 N N . ARG A 1 84 ? 0.135 2.625 6.590 1.00 79.94 84 ARG A N 1
ATOM 682 C CA . ARG A 1 84 ? 1.356 3.278 6.091 1.00 79.94 84 ARG A CA 1
ATOM 683 C C . ARG A 1 84 ? 1.393 4.785 6.369 1.00 79.94 84 ARG A C 1
ATOM 685 O O . ARG A 1 84 ? 2.478 5.326 6.615 1.00 79.94 84 ARG A O 1
ATOM 692 N N . ALA A 1 85 ? 0.240 5.455 6.347 1.00 76.25 85 ALA A N 1
ATOM 693 C CA . ALA A 1 85 ? 0.136 6.873 6.692 1.00 76.25 85 ALA A CA 1
ATOM 694 C C . ALA A 1 85 ? 0.498 7.132 8.167 1.00 76.25 85 ALA A C 1
ATOM 696 O O . ALA A 1 85 ? 1.104 8.153 8.488 1.00 76.25 85 ALA A O 1
ATOM 697 N N . LEU A 1 86 ? 0.194 6.171 9.043 1.00 73.69 86 LEU A N 1
ATOM 698 C CA . LEU A 1 86 ? 0.377 6.272 10.493 1.00 73.69 86 LEU A CA 1
ATOM 699 C C . LEU A 1 86 ? 1.698 5.655 10.987 1.00 73.69 86 LEU A C 1
ATOM 701 O O . LEU A 1 86 ? 2.215 6.037 12.035 1.00 73.69 86 LEU A O 1
ATOM 705 N N . CYS A 1 87 ? 2.272 4.707 10.243 1.00 71.56 87 CYS A N 1
ATOM 706 C CA . CYS A 1 87 ? 3.459 3.968 10.663 1.00 71.56 87 CYS A CA 1
ATOM 707 C C . CYS A 1 87 ? 4.744 4.811 10.552 1.00 71.56 87 CYS A C 1
ATOM 709 O O . CYS A 1 87 ? 5.090 5.326 9.479 1.00 71.56 87 CYS A O 1
ATOM 711 N N . THR A 1 88 ? 5.495 4.883 11.654 1.00 71.31 88 THR A N 1
ATOM 712 C CA . THR A 1 88 ? 6.827 5.511 11.745 1.00 71.31 88 THR A CA 1
ATOM 713 C C . THR A 1 88 ? 7.973 4.545 11.430 1.00 71.31 88 THR A C 1
ATOM 715 O O . THR A 1 88 ? 9.077 4.983 11.114 1.00 71.31 88 THR A O 1
ATOM 718 N N . ASN A 1 89 ? 7.734 3.229 11.467 1.00 76.44 89 ASN A N 1
ATOM 719 C CA . ASN A 1 89 ? 8.765 2.220 11.230 1.00 76.44 89 ASN A CA 1
ATOM 720 C C . ASN A 1 89 ? 8.926 1.911 9.727 1.00 76.44 89 ASN A C 1
ATOM 722 O O . ASN A 1 89 ? 7.999 1.456 9.053 1.00 76.44 89 ASN A O 1
ATOM 726 N N . SER A 1 90 ? 10.140 2.108 9.207 1.00 72.88 90 SER A N 1
ATOM 727 C CA . SER A 1 90 ? 10.479 1.878 7.795 1.00 72.88 90 SER A CA 1
ATOM 728 C C . SER A 1 90 ? 10.353 0.411 7.350 1.00 72.88 90 SER A C 1
ATOM 730 O O . SER A 1 90 ? 10.008 0.150 6.200 1.00 72.88 90 SER A O 1
ATOM 732 N N . GLU A 1 91 ? 10.629 -0.570 8.212 1.00 76.88 91 GLU A N 1
ATOM 733 C CA . GLU A 1 91 ? 10.528 -2.000 7.867 1.00 76.88 91 GLU A CA 1
ATOM 734 C C . GLU A 1 91 ? 9.077 -2.477 7.798 1.00 76.88 91 GLU A C 1
ATOM 736 O O . GLU A 1 91 ? 8.686 -3.183 6.863 1.00 76.88 91 GLU A O 1
ATOM 741 N N . ARG A 1 92 ? 8.253 -2.033 8.752 1.00 80.31 92 ARG A N 1
ATOM 742 C CA . ARG A 1 92 ? 6.813 -2.319 8.755 1.00 80.31 92 ARG A CA 1
ATOM 743 C C . ARG A 1 92 ? 6.096 -1.622 7.608 1.00 80.31 92 ARG A C 1
ATOM 745 O O . ARG A 1 92 ? 5.266 -2.245 6.957 1.00 80.31 92 ARG A O 1
ATOM 752 N N . SER A 1 93 ? 6.474 -0.380 7.308 1.00 81.50 93 SER A N 1
ATOM 753 C CA . SER A 1 93 ? 5.998 0.350 6.128 1.00 81.50 93 SER A CA 1
ATOM 754 C C . SER A 1 93 ? 6.306 -0.401 4.825 1.00 81.50 93 SER A C 1
ATOM 756 O O . SER A 1 93 ? 5.424 -0.551 3.983 1.00 81.50 93 SER A O 1
ATOM 758 N N . LEU A 1 94 ? 7.522 -0.947 4.681 1.00 83.31 94 LEU A N 1
ATOM 759 C CA . LEU A 1 94 ? 7.894 -1.750 3.510 1.00 83.31 94 LEU A CA 1
ATOM 760 C C . LEU A 1 94 ? 7.073 -3.046 3.422 1.00 83.31 94 LEU A C 1
ATOM 762 O O . LEU A 1 94 ? 6.577 -3.390 2.355 1.00 83.31 94 LEU A O 1
ATOM 766 N N . SER A 1 95 ? 6.887 -3.739 4.547 1.00 85.62 95 SER A N 1
ATOM 767 C CA . SER A 1 95 ? 6.072 -4.962 4.605 1.00 85.62 95 SER A CA 1
ATOM 768 C C . SER A 1 95 ? 4.606 -4.695 4.248 1.00 85.62 95 SER A C 1
ATOM 770 O O . SER A 1 95 ? 4.000 -5.463 3.505 1.00 85.62 95 SER A O 1
ATOM 772 N N . ALA A 1 96 ? 4.049 -3.578 4.723 1.00 86.69 96 ALA A N 1
ATOM 773 C CA . ALA A 1 96 ? 2.698 -3.151 4.376 1.00 86.69 96 ALA A CA 1
ATOM 774 C C . ALA A 1 96 ? 2.562 -2.822 2.882 1.00 86.69 96 ALA A C 1
ATOM 776 O O . ALA A 1 96 ? 1.549 -3.160 2.275 1.00 86.69 96 ALA A O 1
ATOM 777 N N . LEU A 1 97 ? 3.594 -2.224 2.278 1.00 85.81 97 LEU A N 1
ATOM 778 C CA . LEU A 1 97 ? 3.615 -1.923 0.848 1.00 85.81 97 LEU A CA 1
ATOM 779 C C . LEU A 1 97 ? 3.617 -3.195 -0.010 1.00 85.81 97 LEU A C 1
ATOM 781 O O . LEU A 1 97 ? 2.838 -3.291 -0.953 1.00 85.81 97 LEU A O 1
ATOM 785 N N . TRP A 1 98 ? 4.418 -4.200 0.364 1.00 88.25 98 TRP A N 1
ATOM 786 C CA . TRP A 1 98 ? 4.381 -5.524 -0.269 1.00 88.25 98 TRP A CA 1
ATOM 787 C C . TRP A 1 98 ? 3.007 -6.188 -0.142 1.00 88.25 98 TRP A C 1
ATOM 789 O O . TRP A 1 98 ? 2.505 -6.750 -1.112 1.00 88.25 98 TRP A O 1
ATOM 799 N N . GLY A 1 99 ? 2.382 -6.099 1.036 1.00 88.75 99 GLY A N 1
ATOM 800 C CA . GLY A 1 99 ? 1.034 -6.624 1.255 1.00 88.75 99 GLY A CA 1
ATOM 801 C C . GLY A 1 99 ? -0.022 -5.922 0.397 1.00 88.75 99 GLY A C 1
ATOM 802 O O . GLY A 1 99 ? -0.874 -6.593 -0.183 1.00 88.75 99 GLY A O 1
ATOM 803 N N . LYS A 1 100 ? 0.064 -4.591 0.262 1.00 88.31 100 LYS A N 1
ATOM 804 C CA . LYS A 1 100 ? -0.842 -3.811 -0.590 1.00 88.31 100 LYS A CA 1
ATOM 805 C C . LYS A 1 100 ? -0.664 -4.189 -2.059 1.00 88.31 100 LYS A C 1
ATOM 807 O O . LYS A 1 100 ? -1.647 -4.517 -2.710 1.00 88.31 100 LYS A O 1
ATOM 812 N N . LEU A 1 101 ? 0.577 -4.234 -2.553 1.00 87.50 101 LEU A N 1
ATOM 813 C CA . LEU A 1 101 ? 0.881 -4.691 -3.913 1.00 87.50 101 LEU A CA 1
ATOM 814 C C . LEU A 1 101 ? 0.286 -6.080 -4.176 1.00 87.50 101 LEU A C 1
ATOM 816 O O . LEU A 1 101 ? -0.348 -6.303 -5.204 1.00 87.50 101 LEU A O 1
ATOM 820 N N . ALA A 1 102 ? 0.447 -7.001 -3.224 1.00 87.62 102 ALA A N 1
ATOM 821 C CA . ALA A 1 102 ? -0.095 -8.342 -3.356 1.00 87.62 102 ALA A CA 1
ATOM 822 C C . ALA A 1 102 ? -1.621 -8.374 -3.417 1.00 87.62 102 ALA A C 1
ATOM 824 O O . ALA A 1 102 ? -2.183 -9.121 -4.217 1.00 87.62 102 ALA A O 1
ATOM 825 N N . ALA A 1 103 ? -2.286 -7.550 -2.610 1.00 88.94 103 ALA A N 1
ATOM 826 C CA . ALA A 1 103 ? -3.734 -7.431 -2.633 1.00 88.94 103 ALA A CA 1
ATOM 827 C C . ALA A 1 103 ? -4.234 -6.885 -3.981 1.00 88.94 103 ALA A C 1
ATOM 829 O O . ALA A 1 103 ? -5.162 -7.453 -4.550 1.00 88.94 103 ALA A O 1
ATOM 830 N N . GLU A 1 104 ? -3.583 -5.859 -4.536 1.00 86.75 104 GLU A N 1
ATOM 831 C CA . GLU A 1 104 ? -3.974 -5.261 -5.823 1.00 86.75 104 GLU A CA 1
ATOM 832 C C . GLU A 1 104 ? -3.781 -6.219 -7.006 1.00 86.75 104 GLU A C 1
ATOM 834 O O . GLU A 1 104 ? -4.641 -6.299 -7.885 1.00 86.75 104 GLU A O 1
ATOM 839 N N . ILE A 1 105 ? -2.699 -7.010 -7.011 1.00 86.38 105 ILE A N 1
ATOM 840 C CA . ILE A 1 105 ? -2.486 -8.042 -8.040 1.00 86.38 105 ILE A CA 1
ATOM 841 C C . ILE A 1 105 ? -3.573 -9.115 -7.968 1.00 86.38 105 ILE A C 1
ATOM 843 O O . ILE A 1 105 ? -4.092 -9.535 -9.002 1.00 86.38 105 ILE A O 1
ATOM 847 N N . LEU A 1 106 ? -3.945 -9.551 -6.762 1.00 86.38 106 LEU A N 1
ATOM 848 C CA . LEU A 1 106 ? -5.003 -10.549 -6.577 1.00 86.38 106 LEU A CA 1
ATOM 849 C C . LEU A 1 106 ? -6.387 -10.008 -6.966 1.00 86.38 106 LEU A C 1
ATOM 851 O O . LEU A 1 106 ? -7.208 -10.765 -7.482 1.00 86.38 106 LEU A O 1
ATOM 855 N N . MET A 1 107 ? -6.620 -8.705 -6.787 1.00 86.88 107 MET A N 1
ATOM 856 C CA . MET A 1 107 ? -7.819 -8.002 -7.260 1.00 86.88 107 MET A CA 1
ATOM 857 C C . MET A 1 107 ? -7.806 -7.705 -8.768 1.00 86.88 107 MET A C 1
ATOM 859 O O . MET A 1 107 ? -8.827 -7.281 -9.300 1.00 86.88 107 MET A O 1
ATOM 863 N N . GLN A 1 108 ? -6.690 -7.962 -9.462 1.00 85.88 108 GLN A N 1
ATOM 864 C CA . GLN A 1 108 ? -6.483 -7.666 -10.887 1.00 85.88 108 GLN A CA 1
ATOM 865 C C . GLN A 1 108 ? -6.556 -6.165 -11.226 1.00 85.88 108 GLN A C 1
ATOM 867 O O . GLN A 1 108 ? -6.857 -5.789 -12.359 1.00 85.88 108 GLN A O 1
ATOM 872 N N . ASN A 1 109 ? -6.240 -5.297 -10.262 1.00 84.62 109 ASN A N 1
ATOM 873 C CA . ASN A 1 109 ? -6.157 -3.852 -10.465 1.00 84.62 109 ASN A CA 1
ATOM 874 C C . ASN A 1 109 ? -4.755 -3.470 -10.957 1.00 84.62 109 ASN A C 1
ATOM 876 O O . ASN A 1 109 ? -3.903 -3.020 -10.188 1.00 84.62 109 ASN A O 1
ATOM 880 N N . TRP A 1 110 ? -4.496 -3.667 -12.248 1.00 83.31 110 TRP A N 1
ATOM 881 C CA . TRP A 1 110 ? -3.151 -3.519 -12.815 1.00 83.31 110 TRP A CA 1
ATOM 882 C C . TRP A 1 110 ? -2.606 -2.084 -12.761 1.00 83.31 110 TRP A C 1
ATOM 884 O O . TRP A 1 110 ? -1.416 -1.911 -12.505 1.00 83.31 110 TRP A O 1
ATOM 894 N N . ASP A 1 111 ? -3.461 -1.069 -12.927 1.00 83.62 111 ASP A N 1
ATOM 895 C CA . ASP A 1 111 ? -3.062 0.347 -12.862 1.00 83.62 111 ASP A CA 1
ATOM 896 C C . ASP A 1 111 ? -2.538 0.733 -11.468 1.00 83.62 111 ASP A C 1
ATOM 898 O O . ASP A 1 111 ? -1.455 1.304 -11.327 1.00 83.62 111 ASP A O 1
ATOM 902 N N . ILE A 1 112 ? -3.285 0.368 -10.420 1.00 85.19 112 ILE A N 1
ATOM 903 C CA . ILE A 1 112 ? -2.926 0.659 -9.024 1.00 85.19 112 ILE A CA 1
ATOM 904 C C . ILE A 1 112 ? -1.721 -0.190 -8.607 1.00 85.19 112 ILE A C 1
ATOM 906 O O . ILE A 1 112 ? -0.801 0.310 -7.959 1.00 85.19 112 ILE A O 1
ATOM 910 N N . ALA A 1 113 ? -1.682 -1.463 -9.015 1.00 85.44 113 ALA A N 1
ATOM 911 C CA . ALA A 1 113 ? -0.547 -2.341 -8.748 1.00 85.44 113 ALA A CA 1
ATOM 912 C C . ALA A 1 113 ? 0.757 -1.782 -9.341 1.00 85.44 113 ALA A C 1
ATOM 914 O O . ALA A 1 113 ? 1.804 -1.860 -8.701 1.00 85.44 113 ALA A O 1
ATOM 915 N N . LEU A 1 114 ? 0.700 -1.179 -10.531 1.00 82.62 114 LEU A N 1
ATOM 916 C CA . LEU A 1 114 ? 1.851 -0.540 -11.161 1.00 82.62 114 LEU A CA 1
ATOM 917 C C . LEU A 1 114 ? 2.323 0.705 -10.392 1.00 82.62 114 LEU A C 1
ATOM 919 O O . LEU A 1 114 ? 3.526 0.894 -10.206 1.00 82.62 114 LEU A O 1
ATOM 923 N N . GLU A 1 115 ? 1.399 1.541 -9.913 1.00 85.75 115 GLU A N 1
ATOM 924 C CA . GLU A 1 115 ? 1.736 2.694 -9.068 1.00 85.75 115 GLU A CA 1
ATOM 925 C C . GLU A 1 115 ? 2.425 2.252 -7.766 1.00 85.75 115 GLU A C 1
ATOM 927 O O . GLU A 1 115 ? 3.465 2.799 -7.382 1.00 85.75 115 GLU A O 1
ATOM 932 N N . GLU A 1 116 ? 1.891 1.223 -7.103 1.00 85.75 116 GLU A N 1
ATOM 933 C CA . GLU A 1 116 ? 2.483 0.680 -5.878 1.00 85.75 116 GLU A CA 1
ATOM 934 C C . GLU A 1 116 ? 3.829 -0.019 -6.142 1.00 85.75 116 GLU A C 1
ATOM 936 O O . GLU A 1 116 ? 4.739 0.099 -5.320 1.00 85.75 116 GLU A O 1
ATOM 941 N N . LEU A 1 117 ? 4.008 -0.669 -7.301 1.00 84.94 117 LEU A N 1
ATOM 942 C CA . LEU A 1 117 ? 5.290 -1.243 -7.729 1.00 84.94 117 LEU A CA 1
ATOM 943 C C . LEU A 1 117 ? 6.365 -0.158 -7.898 1.00 84.94 117 LEU A C 1
ATOM 945 O O . LEU A 1 117 ? 7.477 -0.317 -7.394 1.00 84.94 117 LEU A O 1
ATOM 949 N N . ASN A 1 118 ? 6.045 0.954 -8.567 1.00 83.75 118 ASN A N 1
ATOM 950 C CA . ASN A 1 118 ? 6.990 2.059 -8.760 1.00 83.75 118 ASN A CA 1
ATOM 951 C C . ASN A 1 118 ? 7.385 2.699 -7.422 1.00 83.75 118 ASN A C 1
ATOM 953 O O . ASN A 1 118 ? 8.569 2.893 -7.154 1.00 83.75 118 ASN A O 1
ATOM 957 N N . ARG A 1 119 ? 6.417 2.919 -6.523 1.00 84.38 119 ARG A N 1
ATOM 958 C CA . ARG A 1 119 ? 6.699 3.378 -5.150 1.00 84.38 119 ARG A CA 1
ATOM 959 C C . ARG A 1 119 ? 7.596 2.411 -4.387 1.00 84.38 119 ARG A C 1
ATOM 961 O O . ARG A 1 119 ? 8.449 2.830 -3.608 1.00 84.38 119 ARG A O 1
ATOM 968 N N . LEU A 1 120 ? 7.375 1.112 -4.559 1.00 85.44 120 LEU A N 1
ATOM 969 C CA . LEU A 1 120 ? 8.172 0.083 -3.910 1.00 85.44 120 LEU A CA 1
ATOM 970 C C . LEU A 1 120 ? 9.606 0.070 -4.445 1.00 85.44 120 LEU A C 1
ATOM 972 O O . LEU A 1 120 ? 10.533 -0.034 -3.641 1.00 85.44 120 LEU A O 1
ATOM 976 N N . LYS A 1 121 ? 9.788 0.257 -5.759 1.00 82.38 121 LYS A N 1
ATOM 977 C CA . LYS A 1 121 ? 11.102 0.433 -6.391 1.00 82.38 121 LYS A CA 1
ATOM 978 C C . LYS A 1 121 ? 11.836 1.634 -5.792 1.00 82.38 121 LYS A C 1
ATOM 980 O O . LYS A 1 121 ? 12.910 1.449 -5.233 1.00 82.38 121 LYS A O 1
ATOM 985 N N . GLU A 1 122 ? 11.212 2.813 -5.765 1.00 82.88 122 GLU A N 1
ATOM 986 C CA . GLU A 1 122 ? 11.811 4.026 -5.181 1.00 82.88 122 GLU A CA 1
ATOM 987 C C . GLU A 1 122 ? 12.249 3.827 -3.721 1.00 82.88 122 GLU A C 1
ATOM 989 O O . GLU A 1 122 ? 13.318 4.284 -3.312 1.00 82.88 122 GLU A O 1
ATOM 994 N N . ILE A 1 123 ? 11.455 3.121 -2.910 1.00 81.31 123 ILE A N 1
ATOM 995 C CA . ILE A 1 123 ? 11.811 2.840 -1.512 1.00 81.31 123 ILE A CA 1
ATOM 996 C C . ILE A 1 123 ? 12.967 1.843 -1.418 1.00 81.31 123 ILE A C 1
ATOM 998 O O . ILE A 1 123 ? 13.836 2.013 -0.569 1.00 81.31 123 ILE A O 1
ATOM 1002 N N . ILE A 1 124 ? 12.989 0.800 -2.247 1.00 79.69 124 ILE A N 1
ATOM 1003 C CA . ILE A 1 124 ? 14.071 -0.194 -2.255 1.00 79.69 124 ILE A CA 1
ATOM 1004 C C . ILE A 1 124 ? 15.379 0.441 -2.747 1.00 79.69 124 ILE A C 1
ATOM 1006 O O . ILE A 1 124 ? 16.436 0.159 -2.187 1.00 79.69 124 ILE A O 1
ATOM 1010 N N . ASP A 1 125 ? 15.322 1.330 -3.733 1.00 75.12 125 ASP A N 1
ATOM 1011 C CA . ASP A 1 125 ? 16.515 1.978 -4.279 1.00 75.12 125 ASP A CA 1
ATOM 1012 C C . ASP A 1 125 ? 17.031 3.097 -3.360 1.00 75.12 125 ASP A C 1
ATOM 1014 O O . ASP A 1 125 ? 18.239 3.227 -3.149 1.00 75.12 125 ASP A O 1
ATOM 1018 N N . SER A 1 126 ? 16.136 3.845 -2.703 1.00 75.12 126 SER A N 1
ATOM 1019 C CA . SER A 1 126 ? 16.522 4.869 -1.717 1.00 75.12 126 SER A CA 1
ATOM 1020 C C . SER A 1 126 ? 16.984 4.291 -0.375 1.00 75.12 126 SER A C 1
ATOM 1022 O O . SER A 1 126 ? 17.798 4.905 0.327 1.00 75.12 126 SER A O 1
ATOM 1024 N N . LYS A 1 127 ? 16.489 3.114 0.024 1.00 68.38 127 LYS A N 1
ATOM 1025 C CA . LYS A 1 127 ? 16.828 2.504 1.312 1.00 68.38 127 LYS A CA 1
ATOM 1026 C C . LYS A 1 127 ? 18.194 1.826 1.241 1.00 68.38 127 LYS A C 1
ATOM 1028 O O . LYS A 1 127 ? 18.384 0.802 0.593 1.00 68.38 127 LYS A O 1
ATOM 1033 N N . ARG A 1 128 ? 19.148 2.340 2.020 1.00 61.88 128 ARG A N 1
ATOM 1034 C CA . ARG A 1 128 ? 20.401 1.634 2.328 1.00 61.88 128 ARG A CA 1
ATOM 1035 C C . ARG A 1 128 ? 20.086 0.468 3.265 1.00 61.88 128 ARG A C 1
ATOM 1037 O O . ARG A 1 128 ? 19.999 0.642 4.479 1.00 61.88 128 ARG A O 1
ATOM 1044 N N . PHE A 1 129 ? 19.839 -0.711 2.698 1.00 62.09 129 PHE A N 1
ATOM 1045 C CA . PHE A 1 129 ? 19.637 -1.924 3.486 1.00 62.09 129 PHE A CA 1
ATOM 1046 C C . PHE A 1 129 ? 20.884 -2.225 4.321 1.00 62.09 129 PHE A C 1
ATOM 1048 O O 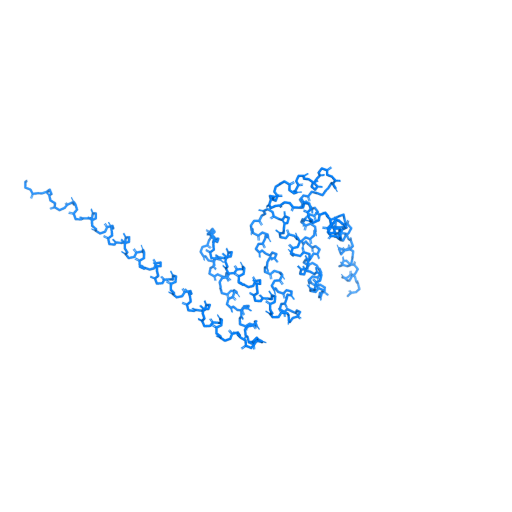. PHE A 1 129 ? 22.010 -2.075 3.855 1.00 62.09 129 PHE A O 1
ATOM 1055 N N . SER A 1 130 ? 20.677 -2.694 5.550 1.00 60.78 130 SER A N 1
ATOM 1056 C CA . SER A 1 130 ? 21.758 -3.120 6.448 1.00 60.78 130 SER A CA 1
ATOM 1057 C C . SER A 1 130 ? 22.543 -4.319 5.904 1.00 60.78 130 SER A C 1
ATOM 1059 O O . SER A 1 130 ? 23.707 -4.498 6.247 1.00 60.78 130 SER A O 1
ATOM 1061 N N . SER A 1 131 ? 21.914 -5.126 5.044 1.00 70.25 131 SER A N 1
ATOM 1062 C CA . SER A 1 131 ? 22.519 -6.274 4.376 1.00 70.25 131 SER A CA 1
ATOM 1063 C C . SER A 1 131 ? 22.307 -6.181 2.861 1.00 70.25 131 SER A C 1
ATOM 1065 O O . SER A 1 131 ? 21.149 -6.156 2.423 1.00 70.25 131 SER A O 1
ATOM 1067 N N . PRO A 1 132 ? 23.385 -6.202 2.051 1.00 70.50 132 PRO A N 1
ATOM 1068 C CA . PRO A 1 132 ? 23.294 -6.255 0.590 1.00 70.50 132 PRO A CA 1
ATOM 1069 C C . PRO A 1 132 ? 22.457 -7.436 0.073 1.00 70.50 132 PRO A C 1
ATOM 1071 O O . PRO A 1 132 ? 21.780 -7.323 -0.946 1.00 70.50 132 PRO A O 1
ATOM 1074 N N . LEU A 1 133 ? 22.428 -8.556 0.806 1.00 74.44 133 LEU A N 1
ATOM 1075 C CA . LEU A 1 133 ? 21.629 -9.732 0.451 1.00 74.44 133 LEU A CA 1
ATOM 1076 C C . LEU A 1 133 ? 20.121 -9.429 0.443 1.00 74.44 133 LEU A C 1
ATOM 1078 O O . LEU A 1 133 ? 19.414 -9.815 -0.487 1.00 74.44 133 LEU A O 1
ATOM 1082 N N . ASN A 1 134 ? 19.634 -8.697 1.449 1.00 72.00 134 ASN A N 1
ATOM 1083 C CA . ASN A 1 134 ? 18.213 -8.352 1.565 1.00 72.00 134 ASN A CA 1
ATOM 1084 C C . ASN A 1 134 ? 17.779 -7.372 0.466 1.00 72.00 134 ASN A C 1
ATOM 1086 O O . ASN A 1 134 ? 16.638 -7.426 0.002 1.00 72.00 134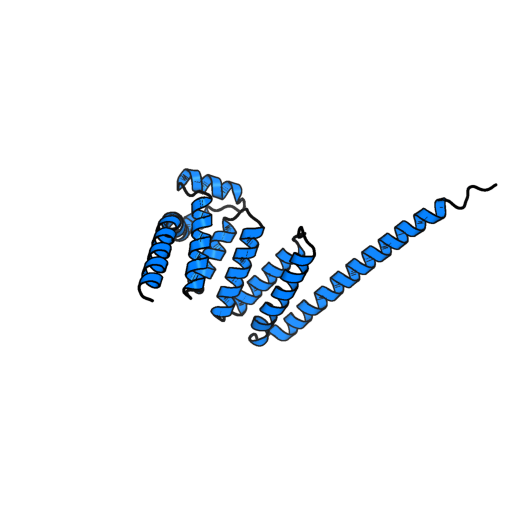 ASN A O 1
ATOM 1090 N N . GLN A 1 135 ? 18.694 -6.504 0.025 1.00 71.06 135 GLN A N 1
ATOM 1091 C CA . GLN A 1 135 ? 18.460 -5.600 -1.098 1.00 71.06 135 GLN A CA 1
ATOM 1092 C C . GLN A 1 135 ? 18.291 -6.379 -2.404 1.00 71.06 135 GLN A C 1
ATOM 1094 O O . GLN A 1 135 ? 17.295 -6.198 -3.104 1.00 71.06 135 GLN A O 1
ATOM 1099 N N . VAL A 1 136 ? 19.219 -7.294 -2.699 1.00 73.94 136 VAL A N 1
ATOM 1100 C CA . VAL A 1 136 ? 19.152 -8.136 -3.902 1.00 73.94 136 VAL A CA 1
ATOM 1101 C C . VAL A 1 136 ? 17.893 -8.999 -3.889 1.00 73.94 136 VAL A C 1
ATOM 1103 O O . VAL A 1 136 ? 17.184 -9.055 -4.890 1.00 73.94 136 VAL A O 1
ATOM 1106 N N . GLN A 1 137 ? 17.552 -9.614 -2.754 1.00 76.31 137 GLN A N 1
ATOM 1107 C CA . GLN A 1 137 ? 16.326 -10.404 -2.641 1.00 76.31 137 GLN A CA 1
ATOM 1108 C C . GLN A 1 137 ? 15.068 -9.560 -2.896 1.00 76.31 137 GLN A C 1
ATOM 1110 O O . GLN A 1 137 ? 14.182 -10.000 -3.628 1.00 76.31 137 GLN A O 1
ATOM 1115 N N . SER A 1 138 ? 15.008 -8.340 -2.353 1.00 76.38 138 SER A N 1
ATOM 1116 C CA . SER A 1 138 ? 13.884 -7.421 -2.581 1.00 76.38 138 SER A CA 1
ATOM 1117 C C . SER A 1 138 ? 13.770 -7.011 -4.054 1.00 76.38 138 SER A C 1
ATOM 1119 O O . SER A 1 138 ? 12.662 -6.966 -4.583 1.00 76.38 138 SER A O 1
ATOM 1121 N N . ARG A 1 139 ? 14.898 -6.790 -4.746 1.00 77.88 139 ARG A N 1
ATOM 1122 C CA . ARG A 1 139 ? 14.936 -6.508 -6.193 1.00 77.88 139 ARG A CA 1
ATOM 1123 C C . ARG A 1 139 ? 14.497 -7.709 -7.036 1.00 77.88 139 ARG A C 1
ATOM 1125 O O . ARG A 1 139 ? 13.701 -7.546 -7.956 1.00 77.88 139 ARG A O 1
ATOM 1132 N N . ILE A 1 140 ? 14.938 -8.923 -6.695 1.00 80.88 140 ILE A N 1
ATOM 1133 C CA . ILE A 1 140 ? 14.496 -10.160 -7.367 1.00 80.88 140 ILE A CA 1
ATOM 1134 C C . ILE A 1 140 ? 12.986 -10.341 -7.220 1.00 80.88 140 ILE A C 1
ATOM 1136 O O . ILE A 1 140 ? 12.303 -10.671 -8.189 1.00 80.88 140 ILE A O 1
ATOM 1140 N N . TRP A 1 141 ? 12.453 -10.108 -6.020 1.00 80.94 141 TRP A N 1
ATOM 1141 C CA . TRP A 1 141 ? 11.013 -10.151 -5.798 1.00 80.94 141 TRP A CA 1
ATOM 1142 C C . TRP A 1 141 ? 10.316 -9.063 -6.610 1.00 80.94 141 TRP A C 1
ATOM 1144 O O . TRP A 1 141 ? 9.350 -9.359 -7.296 1.00 80.94 141 TRP A O 1
ATOM 1154 N N . LEU A 1 142 ? 10.837 -7.839 -6.650 1.00 81.25 142 LEU A N 1
ATOM 1155 C CA . LEU A 1 142 ? 10.222 -6.777 -7.444 1.00 81.25 142 LEU A CA 1
ATOM 1156 C C . LEU A 1 142 ? 10.159 -7.143 -8.931 1.00 81.25 142 LEU A C 1
ATOM 1158 O O . LEU A 1 142 ? 9.108 -6.981 -9.542 1.00 81.25 142 LEU A O 1
ATOM 1162 N N . MET A 1 143 ? 11.222 -7.733 -9.485 1.00 78.88 143 MET A N 1
ATOM 1163 C CA . MET A 1 143 ? 11.211 -8.275 -10.848 1.00 78.88 143 MET A CA 1
ATOM 1164 C C . MET A 1 143 ? 10.178 -9.393 -11.024 1.00 78.88 143 MET A C 1
ATOM 1166 O O . MET A 1 143 ? 9.461 -9.425 -12.017 1.00 78.88 143 MET A O 1
ATOM 1170 N N . HIS A 1 144 ? 10.070 -10.315 -10.069 1.00 80.56 144 HIS A N 1
ATOM 1171 C CA . HIS A 1 144 ? 9.101 -11.406 -10.156 1.00 80.56 144 HIS A CA 1
ATOM 1172 C C . HIS A 1 144 ? 7.652 -10.900 -10.146 1.00 80.56 144 HIS A C 1
ATOM 1174 O O . HIS A 1 144 ? 6.838 -11.310 -10.971 1.00 80.56 144 HIS A O 1
ATOM 1180 N N . TRP A 1 145 ? 7.339 -9.991 -9.226 1.00 81.31 145 TRP A N 1
ATOM 1181 C CA . TRP A 1 145 ? 6.007 -9.419 -9.063 1.00 81.31 145 TRP A CA 1
ATOM 1182 C C . TRP A 1 145 ? 5.656 -8.468 -10.217 1.00 81.31 145 TRP A C 1
ATOM 1184 O O . TRP A 1 145 ? 4.500 -8.412 -10.637 1.00 81.31 145 TRP A O 1
ATOM 1194 N N . SER A 1 146 ? 6.647 -7.782 -10.793 1.00 78.06 146 SER A N 1
ATOM 1195 C CA . SER A 1 146 ? 6.440 -6.911 -11.949 1.00 78.06 146 SER A CA 1
ATOM 1196 C C . SER A 1 146 ? 6.063 -7.692 -13.206 1.00 78.06 146 SER A C 1
ATOM 1198 O O . SER A 1 146 ? 5.189 -7.248 -13.948 1.00 78.06 146 SER A O 1
ATOM 1200 N N . LEU A 1 147 ? 6.619 -8.894 -13.415 1.00 77.19 147 LEU A N 1
ATOM 1201 C CA . LEU A 1 147 ? 6.223 -9.762 -14.530 1.00 77.19 147 LEU A CA 1
ATOM 1202 C C . LEU A 1 147 ? 4.709 -10.014 -14.517 1.00 77.19 147 LEU A C 1
ATOM 1204 O O . LEU A 1 147 ? 4.061 -9.822 -15.542 1.00 77.19 147 LEU A O 1
ATOM 1208 N N . PHE A 1 148 ? 4.126 -10.357 -13.364 1.00 76.12 148 PHE A N 1
ATOM 1209 C CA . PHE A 1 148 ? 2.678 -10.580 -13.253 1.00 76.12 148 PHE A CA 1
ATOM 1210 C C . PHE A 1 148 ? 1.850 -9.371 -13.697 1.00 76.12 148 PHE A C 1
ATOM 1212 O O . PHE A 1 148 ? 0.853 -9.543 -14.395 1.00 76.12 148 PHE A O 1
ATOM 1219 N N . ILE A 1 149 ? 2.278 -8.162 -13.334 1.00 75.31 149 ILE A N 1
ATOM 1220 C CA . ILE A 1 149 ? 1.571 -6.922 -13.676 1.00 75.31 149 ILE A CA 1
ATOM 1221 C C . ILE A 1 149 ? 1.700 -6.622 -15.167 1.00 75.31 149 ILE A C 1
ATOM 1223 O O . ILE A 1 149 ? 0.725 -6.328 -15.854 1.00 75.31 149 ILE A O 1
ATOM 1227 N N . PHE A 1 150 ? 2.914 -6.728 -15.691 1.00 70.81 150 PHE A N 1
ATOM 1228 C CA . PHE A 1 150 ? 3.207 -6.322 -17.053 1.00 70.81 150 PHE A CA 1
ATOM 1229 C C . PHE A 1 150 ? 2.731 -7.311 -18.120 1.00 70.81 150 PHE A C 1
ATOM 1231 O O . PHE A 1 150 ? 2.474 -6.891 -19.247 1.00 70.81 150 PHE A O 1
ATOM 1238 N N . PHE A 1 151 ? 2.587 -8.600 -17.790 1.00 69.69 151 PHE A N 1
ATOM 1239 C CA . PHE A 1 151 ? 1.984 -9.578 -18.702 1.00 69.69 151 PHE A CA 1
ATOM 1240 C C . PHE A 1 151 ? 0.492 -9.315 -18.952 1.00 69.69 151 PHE A C 1
ATOM 1242 O O . PHE A 1 151 ? -0.008 -9.715 -20.002 1.00 69.69 151 PHE A O 1
ATOM 1249 N N . ASN A 1 152 ? -0.195 -8.626 -18.034 1.00 67.31 152 ASN A N 1
ATOM 1250 C CA . ASN A 1 152 ? -1.629 -8.333 -18.125 1.00 67.31 152 ASN A CA 1
ATOM 1251 C C . ASN A 1 152 ? -1.960 -6.881 -18.504 1.00 67.31 152 ASN A C 1
ATOM 1253 O O . ASN A 1 152 ? -3.131 -6.555 -18.677 1.00 67.31 152 ASN A O 1
ATOM 1257 N N . HIS A 1 153 ? -0.956 -6.014 -18.648 1.00 62.25 153 HIS A N 1
ATOM 1258 C CA . HIS A 1 153 ? -1.153 -4.599 -18.953 1.00 62.25 153 HIS A CA 1
ATOM 1259 C C . HIS A 1 153 ? -0.723 -4.274 -20.392 1.00 62.25 153 HIS A C 1
ATOM 1261 O O . HIS A 1 153 ? 0.415 -4.547 -20.780 1.00 62.25 153 HIS A O 1
ATOM 1267 N N . ASP A 1 154 ? -1.583 -3.610 -21.173 1.00 60.91 154 ASP A N 1
ATOM 1268 C CA . ASP A 1 154 ? -1.326 -3.308 -22.595 1.00 60.91 154 ASP A CA 1
ATOM 1269 C C . ASP A 1 154 ? -0.068 -2.437 -22.810 1.00 60.91 154 ASP A C 1
ATOM 1271 O O . ASP A 1 154 ? 0.695 -2.646 -23.755 1.00 60.91 154 ASP A O 1
ATOM 1275 N N . ASN A 1 155 ? 0.223 -1.522 -21.873 1.00 63.06 155 ASN A N 1
ATOM 1276 C CA . ASN A 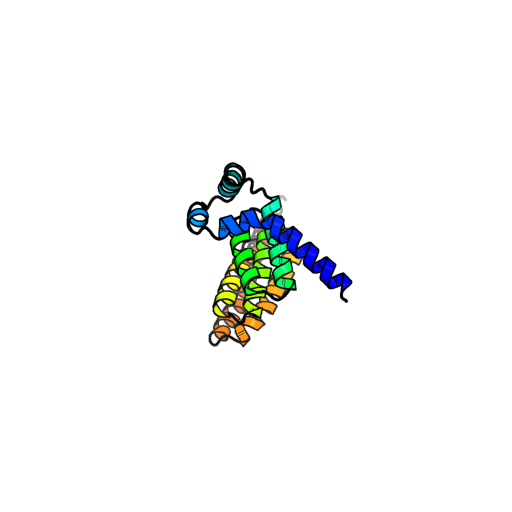1 155 ? 1.442 -0.689 -21.862 1.00 63.06 155 ASN A CA 1
ATOM 1277 C C . ASN A 1 155 ? 2.637 -1.299 -21.098 1.00 63.06 155 ASN A C 1
ATOM 1279 O O . ASN A 1 155 ? 3.676 -0.649 -20.956 1.00 63.06 155 ASN A O 1
ATOM 1283 N N . GLY A 1 156 ? 2.518 -2.529 -20.588 1.00 61.53 156 GLY A N 1
ATOM 1284 C CA . GLY A 1 156 ? 3.533 -3.130 -19.720 1.00 61.53 156 GLY A CA 1
ATOM 1285 C C . GLY A 1 156 ? 4.868 -3.397 -20.418 1.00 61.53 156 GLY A C 1
ATOM 1286 O O . GLY A 1 156 ? 5.922 -3.310 -19.796 1.00 61.53 156 GLY A O 1
ATOM 1287 N N . ARG A 1 157 ? 4.858 -3.637 -21.735 1.00 61.12 157 ARG A N 1
ATOM 1288 C CA . ARG A 1 157 ? 6.060 -4.014 -22.506 1.00 61.12 157 ARG A CA 1
ATOM 1289 C C . ARG A 1 157 ? 7.131 -2.925 -22.522 1.00 61.12 157 ARG A C 1
ATOM 1291 O O . ARG A 1 157 ? 8.304 -3.224 -22.327 1.00 61.12 157 ARG A O 1
ATOM 1298 N N . THR A 1 158 ? 6.740 -1.669 -22.715 1.00 64.75 158 THR A N 1
ATOM 1299 C CA . THR A 1 158 ? 7.684 -0.539 -22.722 1.00 64.75 158 THR A CA 1
ATOM 1300 C C . THR A 1 158 ? 8.217 -0.259 -21.319 1.00 64.75 158 THR A C 1
ATOM 1302 O O . THR A 1 158 ? 9.391 0.059 -21.148 1.00 64.75 158 THR A O 1
ATOM 1305 N N . GLN A 1 159 ? 7.371 -0.427 -20.300 1.00 65.50 159 GLN A N 1
ATOM 1306 C CA . GLN A 1 159 ? 7.753 -0.195 -18.911 1.00 65.50 159 GLN A CA 1
ATOM 1307 C C . GLN A 1 159 ? 8.663 -1.297 -18.358 1.00 65.50 159 GLN A C 1
ATOM 1309 O O . GLN A 1 159 ? 9.615 -0.962 -17.666 1.00 65.50 159 GLN A O 1
ATOM 1314 N N . ILE A 1 160 ? 8.470 -2.570 -18.740 1.00 68.56 160 ILE A N 1
ATOM 1315 C CA . ILE A 1 160 ? 9.433 -3.657 -18.471 1.00 68.56 160 ILE A CA 1
ATOM 1316 C C . ILE A 1 160 ? 10.809 -3.271 -18.997 1.00 68.56 160 ILE A C 1
ATOM 1318 O O . ILE A 1 160 ? 11.791 -3.360 -18.270 1.00 68.56 160 ILE A O 1
ATOM 1322 N N . ILE A 1 161 ? 10.885 -2.873 -20.271 1.00 63.09 161 ILE A N 1
ATOM 1323 C CA . ILE A 1 161 ? 12.168 -2.620 -20.931 1.00 63.09 161 ILE A CA 1
ATOM 1324 C C . ILE A 1 161 ? 12.913 -1.494 -20.212 1.00 63.09 161 ILE A C 1
ATOM 1326 O O . ILE A 1 161 ? 14.100 -1.637 -19.938 1.00 63.09 161 ILE A O 1
ATOM 1330 N N . ASN A 1 162 ? 12.217 -0.419 -19.841 1.00 65.62 162 ASN A N 1
ATOM 1331 C CA . ASN A 1 162 ? 12.826 0.665 -19.075 1.00 65.62 162 ASN A CA 1
ATOM 1332 C C . ASN A 1 162 ? 13.218 0.220 -17.660 1.00 65.62 162 ASN A C 1
ATOM 1334 O O . ASN A 1 162 ? 14.323 0.518 -17.227 1.00 65.62 162 ASN A O 1
ATOM 1338 N N . LEU A 1 163 ? 12.374 -0.550 -16.968 1.00 68.81 163 LEU A N 1
ATOM 1339 C CA . LEU A 1 163 ? 12.646 -1.002 -15.602 1.00 68.81 163 LEU A CA 1
ATOM 1340 C C . LEU A 1 163 ? 13.864 -1.939 -15.527 1.00 68.81 163 LEU A C 1
ATOM 1342 O O . LEU A 1 163 ? 14.678 -1.795 -14.621 1.00 68.81 163 LEU A O 1
ATOM 1346 N N . PHE A 1 164 ? 13.998 -2.869 -16.480 1.00 64.50 164 PHE A N 1
ATOM 1347 C CA . PHE A 1 164 ? 15.116 -3.818 -16.552 1.00 64.50 164 PHE A CA 1
ATOM 1348 C C . PHE A 1 164 ? 16.411 -3.185 -17.083 1.00 64.50 164 PHE A C 1
ATOM 1350 O O . PHE A 1 164 ? 17.494 -3.637 -16.717 1.00 64.50 164 PHE A O 1
ATOM 1357 N N . ASN A 1 165 ? 16.325 -2.162 -17.942 1.00 61.91 165 ASN A N 1
ATOM 1358 C CA . ASN A 1 165 ? 17.512 -1.502 -18.495 1.00 61.91 165 ASN A CA 1
ATOM 1359 C C . ASN A 1 165 ? 18.056 -0.379 -17.599 1.00 61.91 165 ASN A C 1
ATOM 1361 O O . ASN A 1 165 ? 19.263 -0.162 -17.604 1.00 61.91 165 ASN A O 1
ATOM 1365 N N . GLN A 1 166 ? 17.218 0.289 -16.799 1.00 58.62 166 GLN A N 1
ATOM 1366 C CA . GLN A 1 166 ? 17.668 1.297 -15.824 1.00 58.62 166 GLN A CA 1
ATOM 1367 C C . GLN A 1 166 ? 18.575 0.693 -14.744 1.00 58.62 166 GLN A C 1
ATOM 1369 O O . GLN A 1 166 ? 19.584 1.291 -14.381 1.00 58.62 166 GLN A O 1
ATOM 1374 N N . ASP A 1 167 ? 18.289 -0.537 -14.303 1.00 53.72 167 ASP A N 1
ATOM 1375 C CA . ASP A 1 167 ? 19.139 -1.245 -13.335 1.00 53.72 167 ASP A CA 1
ATOM 1376 C C . ASP A 1 167 ? 20.544 -1.537 -13.902 1.00 53.72 167 ASP A C 1
ATOM 1378 O O . ASP A 1 167 ? 21.491 -1.734 -13.143 1.00 53.72 167 ASP A O 1
ATOM 1382 N N . LYS A 1 168 ? 20.707 -1.545 -15.235 1.00 49.44 168 LYS A N 1
ATOM 1383 C CA . LYS A 1 168 ? 22.009 -1.700 -15.896 1.00 49.44 168 LYS A CA 1
ATOM 1384 C C . LYS A 1 168 ? 22.814 -0.397 -15.894 1.00 49.44 168 LYS A C 1
ATOM 1386 O O . LYS A 1 168 ? 24.024 -0.450 -15.713 1.00 49.44 168 LYS A O 1
ATOM 1391 N N . GLU A 1 169 ? 22.153 0.751 -16.052 1.00 47.88 169 GLU A N 1
ATOM 1392 C CA . GLU A 1 169 ? 22.802 2.070 -16.021 1.00 47.88 169 GLU A CA 1
ATOM 1393 C C . GLU A 1 169 ? 23.294 2.433 -14.613 1.00 47.88 169 GLU A C 1
ATOM 1395 O O . GLU A 1 169 ? 24.429 2.878 -14.476 1.00 47.88 169 GLU A O 1
ATOM 1400 N N . GLU A 1 170 ? 22.518 2.148 -13.558 1.00 50.19 170 GLU A N 1
ATOM 1401 C CA . GLU A 1 170 ? 22.970 2.375 -12.172 1.00 50.19 170 GLU A CA 1
ATOM 1402 C C . GLU A 1 170 ? 24.175 1.505 -11.793 1.00 50.19 170 GLU A C 1
ATOM 1404 O O . GLU A 1 170 ? 25.052 1.946 -11.050 1.00 50.19 170 GLU A O 1
ATOM 1409 N N . VAL A 1 171 ? 24.230 0.262 -12.286 1.00 51.91 171 VAL A N 1
ATOM 1410 C CA . VAL A 1 171 ? 25.362 -0.645 -12.051 1.00 51.91 171 VAL A CA 1
ATOM 1411 C C . VAL A 1 171 ? 26.589 -0.198 -12.843 1.00 51.91 171 VAL A C 1
ATOM 1413 O O . VAL A 1 171 ? 27.674 -0.177 -12.272 1.00 51.91 171 VAL A O 1
ATOM 1416 N N . ASP A 1 172 ? 26.432 0.225 -14.099 1.00 48.84 172 ASP A N 1
ATOM 1417 C CA . ASP A 1 172 ? 27.533 0.794 -14.887 1.00 48.84 172 ASP A CA 1
ATOM 1418 C C . ASP A 1 172 ? 28.058 2.103 -14.269 1.00 48.84 172 ASP A C 1
ATOM 1420 O O . ASP A 1 172 ? 29.263 2.345 -14.273 1.00 48.84 172 ASP A O 1
ATOM 1424 N N . GLU A 1 173 ? 27.194 2.940 -13.690 1.00 52.03 173 GLU A N 1
ATOM 1425 C CA . GLU A 1 173 ? 27.589 4.187 -13.025 1.00 52.03 173 GLU A CA 1
ATOM 1426 C C . GLU A 1 173 ? 28.231 3.935 -11.645 1.00 52.03 173 GLU A C 1
ATOM 1428 O O . GLU A 1 173 ? 29.228 4.567 -11.288 1.00 52.03 173 GLU A O 1
ATOM 1433 N N . LEU A 1 174 ? 27.759 2.937 -10.890 1.00 55.31 174 LEU A N 1
ATOM 1434 C CA . LEU A 1 174 ? 28.438 2.445 -9.683 1.00 55.31 174 LEU A CA 1
ATOM 1435 C C . LEU A 1 174 ? 29.798 1.806 -9.998 1.00 55.31 174 LEU A C 1
ATOM 1437 O O . LEU A 1 174 ? 30.755 2.032 -9.263 1.00 55.31 174 LEU A O 1
ATOM 1441 N N . CYS A 1 175 ? 29.913 1.050 -11.090 1.00 53.66 175 CYS A N 1
ATOM 1442 C CA . CYS A 1 175 ? 31.186 0.505 -11.556 1.00 53.66 175 CYS A CA 1
ATOM 1443 C C . CYS A 1 175 ? 32.147 1.621 -11.982 1.00 53.66 175 CYS A C 1
ATOM 1445 O O . CYS A 1 175 ? 33.283 1.620 -11.520 1.00 53.66 175 CYS A O 1
ATOM 1447 N N . ARG A 1 176 ? 31.690 2.632 -12.735 1.00 54.69 176 ARG A N 1
ATOM 1448 C CA . ARG A 1 176 ? 32.519 3.802 -13.087 1.00 54.69 176 ARG A CA 1
ATOM 1449 C C . ARG A 1 176 ? 32.962 4.604 -11.867 1.00 54.69 176 ARG A C 1
ATOM 1451 O O . ARG A 1 176 ? 34.113 5.006 -11.789 1.00 54.69 176 ARG A O 1
ATOM 1458 N N . THR A 1 177 ? 32.084 4.820 -10.888 1.00 55.47 177 THR A N 1
ATOM 1459 C CA . THR A 1 177 ? 32.450 5.545 -9.654 1.00 55.47 177 THR A CA 1
ATOM 1460 C C . THR A 1 177 ? 33.373 4.740 -8.730 1.00 55.47 177 THR A C 1
ATOM 1462 O O . THR A 1 177 ? 34.084 5.330 -7.911 1.00 55.47 177 THR A O 1
ATOM 1465 N N . LEU A 1 178 ? 33.382 3.406 -8.837 1.00 56.88 178 LEU A N 1
ATOM 1466 C CA . LEU A 1 178 ? 34.373 2.543 -8.190 1.00 56.88 178 LEU A CA 1
ATOM 1467 C C . LEU A 1 178 ? 35.712 2.562 -8.942 1.00 56.88 178 LEU A C 1
ATOM 1469 O O . LEU A 1 178 ? 36.739 2.700 -8.283 1.00 56.88 178 LEU A O 1
ATOM 1473 N N . GLU A 1 179 ? 35.705 2.532 -10.278 1.00 57.56 179 GLU A N 1
ATOM 1474 C CA . GLU A 1 179 ? 36.905 2.691 -11.117 1.00 57.56 179 GLU A CA 1
ATOM 1475 C C . GLU A 1 179 ? 37.568 4.066 -10.901 1.00 57.56 179 GLU A C 1
ATOM 1477 O O . GLU A 1 179 ? 38.764 4.136 -10.634 1.00 57.56 179 GLU A O 1
ATOM 1482 N N . GLU A 1 180 ? 36.802 5.163 -10.854 1.00 56.50 180 GLU A N 1
ATOM 1483 C CA . GLU A 1 180 ? 37.332 6.507 -10.550 1.00 56.50 180 GLU A CA 1
ATOM 1484 C C . GLU A 1 180 ? 37.938 6.606 -9.136 1.00 56.50 180 GLU A C 1
ATOM 1486 O O . GLU A 1 180 ? 38.879 7.374 -8.895 1.00 56.50 180 GLU A O 1
ATOM 1491 N N . LYS A 1 181 ? 37.424 5.826 -8.175 1.00 52.84 181 LYS A N 1
ATOM 1492 C CA . LYS A 1 181 ? 37.988 5.735 -6.819 1.00 52.84 181 LYS A CA 1
ATOM 1493 C C . LYS A 1 181 ? 39.232 4.850 -6.756 1.00 52.84 181 LYS A C 1
ATOM 1495 O O . LYS A 1 181 ? 40.133 5.174 -5.981 1.00 52.84 181 LYS A O 1
ATOM 1500 N N . GLU A 1 182 ? 39.310 3.784 -7.549 1.00 51.94 182 GLU A N 1
ATOM 1501 C CA . GLU A 1 182 ? 40.526 2.976 -7.685 1.00 51.94 182 GLU A CA 1
ATOM 1502 C C . GLU A 1 182 ? 41.646 3.776 -8.362 1.00 51.94 182 GLU A C 1
ATOM 1504 O O . GLU A 1 182 ? 42.750 3.821 -7.814 1.00 51.94 182 GLU A O 1
ATOM 1509 N N . ASP A 1 183 ? 41.348 4.529 -9.425 1.00 49.22 183 ASP A N 1
ATOM 1510 C CA . ASP A 1 183 ? 42.298 5.431 -10.093 1.00 49.22 183 ASP A CA 1
ATOM 1511 C C . ASP A 1 183 ? 42.777 6.563 -9.164 1.00 49.22 183 ASP A C 1
ATOM 1513 O O . ASP A 1 183 ? 43.969 6.883 -9.099 1.00 49.22 183 ASP A O 1
ATOM 1517 N N . SER A 1 184 ? 41.880 7.116 -8.339 1.00 49.84 184 SER A N 1
ATOM 1518 C CA . SER A 1 184 ? 42.239 8.108 -7.313 1.00 49.84 184 SER A CA 1
ATOM 1519 C C . SER A 1 184 ? 43.087 7.515 -6.178 1.00 49.84 184 SER A C 1
ATOM 1521 O O . SER A 1 184 ? 43.901 8.222 -5.589 1.00 49.84 184 SER A O 1
ATOM 1523 N N . SER A 1 185 ? 42.945 6.220 -5.870 1.00 43.38 185 SER A N 1
ATOM 1524 C CA . SER A 1 185 ? 43.812 5.532 -4.900 1.00 43.38 185 SER A CA 1
ATOM 1525 C C . SER A 1 185 ? 45.177 5.154 -5.494 1.00 43.38 185 SER A C 1
ATOM 1527 O O . SER A 1 185 ? 46.187 5.167 -4.785 1.00 43.38 185 SER A O 1
ATOM 1529 N N . CYS A 1 186 ? 45.235 4.888 -6.804 1.00 40.25 186 CYS A N 1
ATOM 1530 C CA . CYS A 1 186 ? 46.466 4.540 -7.506 1.00 40.25 186 CYS A CA 1
ATOM 1531 C C . CYS A 1 186 ? 47.399 5.758 -7.655 1.00 40.25 186 CYS A C 1
ATOM 1533 O O . CYS A 1 186 ? 48.611 5.620 -7.498 1.00 40.25 186 CYS A O 1
ATOM 1535 N N . THR A 1 187 ? 46.853 6.975 -7.796 1.00 44.00 187 THR A N 1
ATOM 1536 C CA . THR A 1 187 ? 47.655 8.220 -7.765 1.00 44.00 187 THR A CA 1
ATOM 1537 C C . THR A 1 187 ? 48.294 8.529 -6.401 1.00 44.00 187 THR A C 1
ATOM 1539 O O . THR A 1 187 ? 49.248 9.306 -6.338 1.00 44.00 187 THR A O 1
ATOM 1542 N N . ALA A 1 188 ? 47.845 7.896 -5.308 1.00 41.28 188 ALA A N 1
ATOM 1543 C CA . ALA A 1 188 ? 48.468 8.042 -3.989 1.00 41.28 188 ALA A CA 1
ATOM 1544 C C . ALA A 1 188 ? 49.677 7.103 -3.775 1.00 41.28 188 ALA A C 1
ATOM 1546 O O . ALA A 1 188 ? 50.498 7.368 -2.896 1.00 41.28 188 ALA A O 1
ATOM 1547 N N . SER A 1 189 ? 49.835 6.043 -4.583 1.00 37.62 189 SER A N 1
ATOM 1548 C CA . SER A 1 189 ? 51.021 5.165 -4.520 1.00 37.62 189 SER A CA 1
ATOM 1549 C C . SER A 1 189 ? 52.244 5.728 -5.256 1.00 37.62 189 SER A C 1
ATOM 1551 O O . SER A 1 189 ? 53.368 5.354 -4.926 1.00 37.62 189 SER A O 1
ATOM 1553 N N . ASP A 1 190 ? 52.067 6.703 -6.152 1.00 37.97 190 ASP A N 1
ATOM 1554 C CA . ASP A 1 190 ? 53.183 7.371 -6.844 1.00 37.97 190 ASP A CA 1
ATOM 1555 C C . ASP A 1 190 ? 53.881 8.458 -6.000 1.00 37.97 190 ASP A C 1
ATOM 1557 O O . ASP A 1 190 ? 54.924 8.983 -6.392 1.00 37.97 190 ASP A O 1
ATOM 1561 N N . GLN A 1 191 ? 53.388 8.764 -4.791 1.00 40.72 191 GLN A N 1
ATOM 1562 C CA . GLN A 1 191 ? 54.060 9.693 -3.868 1.00 40.72 191 GLN A CA 1
ATOM 1563 C C . GLN A 1 191 ? 55.184 9.063 -3.026 1.00 40.72 191 GLN A C 1
ATOM 1565 O O . GLN A 1 191 ? 55.917 9.799 -2.366 1.00 40.72 191 GLN A O 1
ATOM 1570 N N . PHE A 1 192 ? 55.399 7.742 -3.085 1.00 35.41 192 PHE A N 1
ATOM 1571 C CA . PHE A 1 192 ? 56.462 7.071 -2.316 1.00 35.41 192 PHE A CA 1
ATOM 1572 C C . PHE A 1 192 ? 57.697 6.629 -3.128 1.00 35.41 192 PHE A C 1
ATOM 1574 O O . PHE A 1 192 ? 58.617 6.050 -2.554 1.00 35.41 192 PHE A O 1
ATOM 1581 N N . SER A 1 193 ? 57.799 6.972 -4.420 1.00 33.69 193 SER A N 1
ATOM 1582 C CA . SER A 1 193 ? 58.968 6.631 -5.261 1.00 33.69 193 SER A CA 1
ATOM 1583 C C . SER A 1 193 ? 60.042 7.733 -5.385 1.00 33.69 193 SER A C 1
ATOM 1585 O O . SER A 1 193 ? 61.075 7.491 -6.007 1.00 33.69 193 SER A O 1
ATOM 1587 N N . CYS A 1 194 ? 59.863 8.925 -4.802 1.00 33.22 194 CYS A N 1
ATOM 1588 C CA . CYS A 1 194 ? 60.823 10.040 -4.942 1.00 33.22 194 CYS A CA 1
ATOM 1589 C C . CYS A 1 194 ? 61.702 10.320 -3.708 1.00 33.22 194 CYS A C 1
ATOM 1591 O O . CYS A 1 194 ? 62.344 11.365 -3.643 1.00 33.22 194 CYS A O 1
ATOM 1593 N N . ILE A 1 195 ? 61.804 9.392 -2.749 1.00 35.22 195 ILE A N 1
ATOM 1594 C CA . ILE A 1 195 ? 62.831 9.454 -1.692 1.00 35.22 195 ILE A CA 1
ATOM 1595 C C . ILE A 1 195 ? 63.887 8.385 -1.970 1.00 35.22 195 ILE A C 1
ATOM 1597 O O . ILE A 1 195 ? 63.896 7.330 -1.347 1.00 35.22 195 ILE A O 1
ATOM 1601 N N . THR A 1 196 ? 64.760 8.646 -2.942 1.00 31.78 196 THR A N 1
ATOM 1602 C CA . THR A 1 196 ? 66.153 8.164 -2.987 1.00 31.78 196 THR A CA 1
ATOM 1603 C C . THR A 1 196 ? 66.910 9.022 -4.005 1.00 31.78 196 THR A C 1
ATOM 1605 O O . THR A 1 196 ? 66.883 8.731 -5.197 1.00 31.78 196 THR A O 1
ATOM 1608 N N . ILE A 1 197 ? 67.494 10.127 -3.534 1.00 36.12 197 ILE A N 1
ATOM 1609 C CA . ILE A 1 197 ? 68.920 10.519 -3.563 1.00 36.12 197 ILE A CA 1
ATOM 1610 C C . ILE A 1 197 ? 69.056 11.644 -2.532 1.00 36.12 197 ILE A C 1
ATOM 1612 O O . ILE A 1 197 ? 68.209 12.565 -2.559 1.00 36.12 197 ILE A O 1
#

Sequence (197 aa):
MVDRRVEVVARLKALEDAAAPLVTFLQNANAIQELRADKQYNLHMLNDRYEIGPDQIEALYQYAKFQFECGNYSCAADYLYQYRALCTNSERSLSALWGKLAAEILMQNWDIALEELNRLKEIIDSKRFSSPLNQVQSRIWLMHWSLFIFFNHDNGRTQIINLFNQDKEEVDELCRTLEEKEDSSCTASDQFSCITI